Protein AF-A0A1J1LNG2-F1 (afdb_monomer_lite)

Radius of gyration: 42.11 Å; chains: 1; bounding box: 85×48×110 Å

Foldseek 3Di:
DACFAKAWPDQEWEAELVGHTPDDATKIWGDDDQAAKKKKKKAWDQDPDPQADHDPPWWPDDDGIDMDIAHRRGGTIDGGDTHTHDDADADDKHKIKMAIDDIDSHHHDDHGIHIYIYDYPHDDDFDWDDDPQWIWTQDPVRHIDDTDRPDDDDDDDDPEQAEPEADDQDWDDANYWHWYDPVPFTFIKGFHDTDPDDDPPDDPDDDDDDPQCRGQVRHPRIDTPDTDPPPPPPPDQDQAEPEAQDQADWDAARDWYDYQQWIKGQHHGRGGSDDQPVCVVGIDTPGDGHRD

pLDDT: mean 82.31, std 15.12, range [40.91, 98.5]

Structure (mmCIF, N/CA/C/O backbone):
data_AF-A0A1J1LNG2-F1
#
_entry.id   AF-A0A1J1LNG2-F1
#
loop_
_atom_site.group_PDB
_atom_site.id
_atom_site.type_symbol
_atom_site.label_atom_id
_atom_site.label_alt_id
_atom_site.label_comp_id
_atom_site.label_asym_id
_atom_site.label_entity_id
_atom_site.label_seq_id
_atom_site.pdbx_PDB_ins_code
_atom_site.Cartn_x
_atom_site.Cartn_y
_atom_site.Cartn_z
_atom_site.occupancy
_atom_site.B_iso_or_equiv
_atom_site.auth_seq_id
_atom_site.auth_comp_id
_atom_site.auth_asym_id
_atom_site.auth_atom_id
_atom_site.pdbx_PDB_model_num
ATOM 1 N N . MET A 1 1 ? -42.278 -0.276 34.189 1.00 68.25 1 MET A N 1
ATOM 2 C CA . MET A 1 1 ? -41.312 0.127 33.148 1.00 68.25 1 MET A CA 1
ATOM 3 C C . MET A 1 1 ? -39.920 0.047 33.755 1.00 68.25 1 MET A C 1
ATOM 5 O O . MET A 1 1 ? -39.782 0.382 34.924 1.00 68.25 1 MET A O 1
ATOM 9 N N . THR A 1 2 ? -38.946 -0.476 33.021 1.00 90.69 2 THR A N 1
ATOM 10 C CA . THR A 1 2 ? -37.575 -0.752 33.484 1.00 90.69 2 THR A CA 1
ATOM 11 C C . THR A 1 2 ? -36.621 0.342 33.014 1.00 90.69 2 THR A C 1
ATOM 13 O O . THR A 1 2 ? -36.863 0.989 31.991 1.00 90.69 2 THR A O 1
ATOM 16 N N . ALA A 1 3 ? -35.524 0.538 33.745 1.00 91.06 3 ALA A N 1
ATOM 17 C CA . ALA A 1 3 ? -34.525 1.532 33.368 1.00 91.06 3 ALA A CA 1
ATOM 18 C C . ALA A 1 3 ? -33.617 1.096 32.203 1.00 91.06 3 ALA A C 1
ATOM 20 O O . ALA A 1 3 ? -33.002 1.928 31.535 1.00 91.06 3 ALA A O 1
ATOM 21 N N . GLY A 1 4 ? -33.618 -0.202 31.897 1.00 95.88 4 GLY A N 1
ATOM 22 C CA . GLY A 1 4 ? -32.901 -0.803 30.781 1.00 95.88 4 GLY A CA 1
ATOM 23 C C . GLY A 1 4 ? -31.542 -1.374 31.172 1.00 95.88 4 GLY A C 1
ATOM 24 O O . GLY A 1 4 ? -31.094 -1.275 32.318 1.00 95.88 4 GLY A O 1
ATOM 25 N N . LYS A 1 5 ? -30.901 -1.998 30.187 1.00 97.31 5 LYS A N 1
ATOM 26 C CA . LYS A 1 5 ? -29.568 -2.586 30.276 1.00 97.31 5 LYS A CA 1
ATOM 27 C C . LYS A 1 5 ? -28.625 -1.907 29.299 1.00 97.31 5 LYS A C 1
ATOM 29 O O . LYS A 1 5 ? -29.033 -1.576 28.188 1.00 97.31 5 LYS A O 1
ATOM 34 N N . LEU A 1 6 ? -27.368 -1.741 29.702 1.00 98.50 6 LEU A N 1
ATOM 35 C CA . LEU A 1 6 ? -26.305 -1.195 28.855 1.00 98.50 6 LEU A CA 1
ATOM 36 C C . LEU A 1 6 ? -25.303 -2.295 28.490 1.00 98.50 6 LEU A C 1
ATOM 38 O O . LEU A 1 6 ? -24.735 -2.940 29.374 1.00 98.50 6 LEU A O 1
ATOM 42 N N . SER A 1 7 ? -25.096 -2.518 27.191 1.00 98.06 7 SER A N 1
ATOM 43 C CA . SER A 1 7 ? -24.223 -3.570 26.645 1.00 98.06 7 SER A CA 1
ATOM 44 C C . SER A 1 7 ? -23.387 -3.030 25.494 1.00 98.06 7 SER A C 1
ATOM 46 O O . SER A 1 7 ? -23.875 -2.202 24.729 1.00 98.06 7 SER A O 1
ATOM 48 N N . PHE A 1 8 ? -22.169 -3.539 25.300 1.00 98.50 8 PHE A N 1
ATOM 49 C CA . PHE A 1 8 ? -21.526 -3.407 23.991 1.00 98.50 8 PHE A CA 1
ATOM 50 C C . PHE A 1 8 ? -22.373 -4.104 22.917 1.00 98.50 8 PHE A C 1
ATOM 52 O O . PHE A 1 8 ? -23.029 -5.110 23.209 1.00 98.50 8 PHE A O 1
ATOM 59 N N . THR A 1 9 ? -22.330 -3.592 21.686 1.00 98.31 9 THR A N 1
ATOM 60 C CA . THR A 1 9 ? -23.039 -4.183 20.537 1.00 98.31 9 THR A CA 1
ATOM 61 C C . THR A 1 9 ? -22.350 -5.443 20.000 1.00 98.31 9 THR A C 1
ATOM 63 O O . THR A 1 9 ? -23.011 -6.306 19.429 1.00 98.31 9 THR A O 1
ATOM 66 N N . ALA A 1 10 ? -21.040 -5.594 20.229 1.00 98.31 10 ALA A N 1
ATOM 67 C CA . ALA A 1 10 ? -20.273 -6.806 19.942 1.00 98.31 10 ALA A CA 1
ATOM 68 C C . ALA A 1 10 ? -19.123 -7.026 20.942 1.00 98.31 10 ALA A C 1
ATOM 70 O O . ALA A 1 10 ? -18.661 -6.101 21.617 1.00 98.31 10 ALA A O 1
ATOM 71 N N . SER A 1 11 ? -18.626 -8.264 21.016 1.00 97.50 11 SER A N 1
ATOM 72 C CA . SER A 1 11 ? -17.457 -8.639 21.828 1.00 97.50 11 SER A CA 1
ATOM 73 C C . SER A 1 11 ? -16.109 -8.340 21.155 1.00 97.50 11 SER A C 1
ATOM 75 O O . SER A 1 11 ? -15.074 -8.400 21.816 1.00 97.50 11 SER A O 1
ATOM 77 N N . GLU A 1 12 ? -16.107 -8.059 19.851 1.00 98.06 12 GLU A N 1
ATOM 78 C CA . GLU A 1 12 ? -14.919 -7.726 19.060 1.00 98.06 12 GLU A CA 1
ATOM 79 C C . GLU A 1 12 ? -15.307 -6.793 17.905 1.00 98.06 12 GLU A C 1
ATOM 81 O O . GLU A 1 12 ? -16.324 -7.010 17.244 1.00 98.06 12 GLU A O 1
ATOM 86 N N . TYR A 1 13 ? -14.470 -5.789 17.654 1.00 98.31 13 TYR A N 1
ATOM 87 C CA . TYR A 1 13 ? -14.517 -4.910 16.486 1.00 98.31 13 TYR A CA 1
ATOM 88 C C . TYR A 1 13 ? -13.155 -4.929 15.787 1.00 98.31 13 TYR A C 1
ATOM 90 O O . TYR A 1 13 ? -12.145 -5.231 16.425 1.00 98.31 13 TYR A O 1
ATOM 98 N N . LYS A 1 14 ? -13.114 -4.610 14.491 1.00 98.25 14 LYS A N 1
ATOM 99 C CA . LYS A 1 14 ? -11.892 -4.646 13.675 1.00 98.25 14 LYS A CA 1
ATOM 100 C C . LYS A 1 14 ? -11.757 -3.383 12.846 1.00 98.25 14 LYS A C 1
ATOM 102 O O . LYS A 1 14 ? -12.732 -2.961 12.225 1.00 98.25 14 LYS A O 1
ATOM 107 N N . VAL A 1 15 ? -10.556 -2.832 12.811 1.00 98.12 15 VAL A N 1
ATOM 108 C CA . VAL A 1 15 ? -10.210 -1.632 12.049 1.00 98.12 15 VAL A CA 1
ATOM 109 C C . VAL A 1 15 ? -8.800 -1.809 11.485 1.00 98.12 15 VAL A C 1
ATOM 111 O O . VAL A 1 15 ? -7.980 -2.438 12.152 1.00 98.12 15 VAL A O 1
ATOM 114 N N . ASN A 1 16 ? -8.537 -1.344 10.264 1.00 96.31 16 ASN A N 1
ATOM 115 C CA . ASN A 1 16 ? -7.158 -1.234 9.763 1.00 96.31 16 ASN A CA 1
ATOM 116 C C . ASN A 1 16 ? -6.507 0.083 10.215 1.00 96.31 16 ASN A C 1
ATOM 118 O O . ASN A 1 16 ? -7.196 0.935 10.780 1.00 96.31 16 ASN A O 1
ATOM 122 N N . GLU A 1 17 ? -5.213 0.266 9.984 1.00 94.94 17 GLU A N 1
ATOM 123 C CA . GLU A 1 17 ? -4.466 1.456 10.423 1.00 94.94 17 GLU A CA 1
ATOM 124 C C . GLU A 1 17 ? -4.813 2.713 9.617 1.00 94.94 17 GLU A C 1
ATOM 126 O O . GLU A 1 17 ? -4.781 3.823 10.149 1.00 94.94 17 GLU A O 1
ATOM 131 N N . LYS A 1 18 ? -5.398 2.538 8.428 1.00 94.62 18 LYS A N 1
ATOM 132 C CA . LYS A 1 18 ? -6.129 3.596 7.699 1.00 94.62 18 LYS A CA 1
ATOM 133 C C . LYS A 1 18 ? -7.445 4.057 8.344 1.00 94.62 18 LYS A C 1
ATOM 135 O O . LYS A 1 18 ? -8.061 5.022 7.881 1.00 94.62 18 LYS A O 1
ATOM 140 N N . GLY A 1 19 ? -7.922 3.395 9.400 1.00 95.12 19 GLY A N 1
ATOM 141 C CA . GLY A 1 19 ? -9.154 3.752 10.117 1.00 95.12 19 GLY A CA 1
ATOM 142 C C . GLY A 1 19 ? -10.447 3.216 9.492 1.00 95.12 19 GLY A C 1
ATOM 143 O O . GLY A 1 19 ? -11.553 3.640 9.854 1.00 95.12 19 GLY A O 1
ATOM 144 N N . GLU A 1 20 ? -10.340 2.267 8.568 1.00 96.94 20 GLU A N 1
ATOM 145 C CA . GLU A 1 20 ? -11.456 1.611 7.899 1.00 96.94 20 GLU A CA 1
ATOM 146 C C . GLU A 1 20 ? -11.947 0.407 8.715 1.00 96.94 20 GLU A C 1
ATOM 148 O O . GLU A 1 20 ? -11.213 -0.534 9.027 1.00 96.94 20 GLU A O 1
ATOM 153 N N . 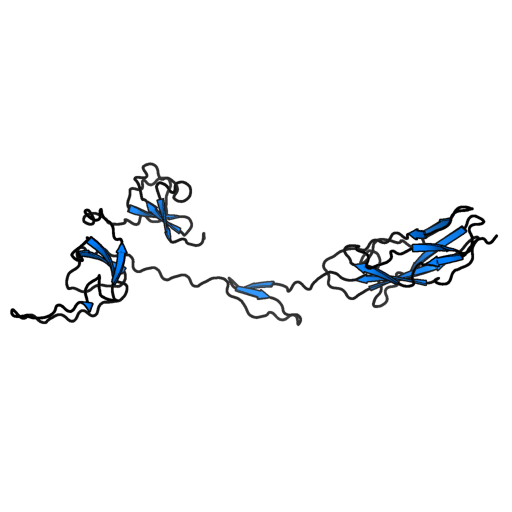TRP A 1 21 ? -13.233 0.420 9.070 1.00 97.69 21 TRP A N 1
ATOM 154 C CA . TRP A 1 21 ? -13.837 -0.618 9.905 1.00 97.69 21 TRP A CA 1
ATOM 155 C C . TRP A 1 21 ? -14.220 -1.854 9.096 1.00 97.69 21 TRP A C 1
ATOM 157 O O . TRP A 1 21 ? -14.978 -1.774 8.128 1.00 97.69 21 TRP A O 1
ATOM 167 N N . GLN A 1 22 ? -13.803 -3.025 9.572 1.00 97.19 22 GLN A N 1
ATOM 168 C CA . GLN A 1 22 ? -14.256 -4.317 9.066 1.00 97.19 22 GLN A CA 1
ATOM 169 C C . GLN A 1 22 ? -15.473 -4.788 9.876 1.00 97.19 22 GLN A C 1
ATOM 171 O O . GLN A 1 22 ? -15.366 -5.609 10.790 1.00 97.19 22 GLN A O 1
ATOM 176 N N . GLY A 1 23 ? -16.648 -4.248 9.545 1.00 96.62 23 GLY A N 1
ATOM 177 C CA . GLY A 1 23 ? -17.922 -4.594 10.181 1.00 96.62 23 GLY A CA 1
ATOM 178 C C . GLY A 1 23 ? -18.457 -3.496 11.101 1.00 96.62 23 GLY A C 1
ATOM 179 O O . GLY A 1 23 ? -18.611 -2.349 10.683 1.00 96.62 23 GLY A O 1
ATOM 180 N N . LEU A 1 24 ? -18.821 -3.860 12.334 1.00 97.44 24 LEU A N 1
ATOM 181 C CA . LEU A 1 24 ? -19.406 -2.924 13.298 1.00 97.44 24 LEU A CA 1
ATOM 182 C C . LEU A 1 24 ? -18.353 -1.971 13.873 1.00 97.44 24 LEU A C 1
ATOM 184 O O . LEU A 1 24 ? -17.196 -2.345 14.065 1.00 97.44 24 LEU A O 1
ATOM 188 N N . LYS A 1 25 ? -18.796 -0.759 14.219 1.00 97.75 25 LYS A N 1
ATOM 189 C CA . LYS A 1 25 ? -18.009 0.203 14.999 1.00 97.75 25 LYS A CA 1
ATOM 190 C C . LYS A 1 25 ? -18.241 0.006 16.502 1.00 97.75 25 LYS A C 1
ATOM 192 O O . LYS A 1 25 ? -19.340 -0.418 16.877 1.00 97.75 25 LYS A O 1
ATOM 197 N N . PRO A 1 26 ? -17.273 0.360 17.365 1.00 97.50 26 PRO A N 1
ATOM 198 C CA . PRO A 1 26 ? -17.394 0.194 18.802 1.00 97.50 26 PRO A CA 1
ATOM 199 C C . PRO A 1 26 ? -18.525 1.060 19.334 1.00 97.50 26 PRO A C 1
ATOM 201 O O . PRO A 1 26 ? -18.548 2.274 19.125 1.00 97.50 26 PRO A O 1
ATOM 204 N N . ALA A 1 27 ? -19.488 0.434 20.001 1.00 97.88 27 ALA A N 1
ATOM 205 C CA . ALA A 1 27 ? -20.640 1.147 20.517 1.00 97.88 27 ALA A CA 1
ATOM 206 C C . ALA A 1 27 ? -21.261 0.447 21.725 1.00 97.88 27 ALA A C 1
ATOM 208 O O . ALA A 1 27 ? -21.105 -0.763 21.919 1.00 97.88 27 ALA A O 1
ATOM 209 N N . VAL A 1 28 ? -21.989 1.227 22.520 1.00 98.44 28 VAL A N 1
ATOM 210 C CA . VAL A 1 28 ? -22.819 0.747 23.627 1.00 98.44 28 VAL A CA 1
ATOM 211 C C . VAL A 1 28 ? -24.275 1.021 23.287 1.00 98.44 28 VAL A C 1
ATOM 213 O O . VAL A 1 28 ? -24.614 2.087 22.777 1.00 98.44 28 VAL A O 1
ATOM 216 N N . GLU A 1 29 ? -25.142 0.061 23.571 1.00 98.19 29 GLU A N 1
ATOM 217 C CA . GLU A 1 29 ? -26.575 0.157 23.335 1.00 98.19 29 GLU A CA 1
ATOM 218 C C . GLU A 1 29 ? -27.346 0.104 24.651 1.00 98.19 29 GLU A C 1
ATOM 220 O O . GLU A 1 29 ? -27.018 -0.683 25.547 1.00 98.19 29 GLU A O 1
ATOM 225 N N . ARG A 1 30 ? -28.397 0.927 24.740 1.00 97.88 30 ARG A N 1
ATOM 226 C CA . ARG A 1 30 ? -29.429 0.808 25.769 1.00 97.88 30 ARG A CA 1
ATOM 227 C C . ARG A 1 30 ? -30.596 -0.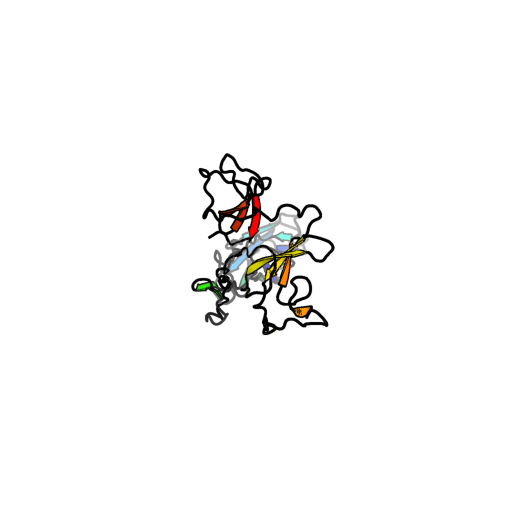026 25.259 1.00 97.88 30 ARG A C 1
ATOM 229 O O . ARG A 1 30 ? -31.297 0.390 24.336 1.00 97.88 30 ARG A O 1
ATOM 236 N N . VAL A 1 31 ? -30.825 -1.163 25.911 1.00 93.56 31 VAL A N 1
ATOM 237 C CA . VAL A 1 31 ? -31.874 -2.139 25.579 1.00 93.56 31 VAL A CA 1
ATOM 238 C C . VAL A 1 31 ? -32.799 -2.394 26.768 1.00 93.56 31 VAL A C 1
ATOM 240 O O . VAL A 1 31 ? -32.498 -2.017 27.896 1.00 93.56 31 VAL A O 1
ATOM 243 N N . GLU A 1 32 ? -33.931 -3.058 26.529 1.00 93.62 32 GLU A N 1
ATOM 244 C CA . GLU A 1 32 ? -34.840 -3.562 27.577 1.00 93.62 32 GLU A CA 1
ATOM 245 C C . GLU A 1 32 ? -35.386 -2.502 28.557 1.00 93.62 32 GLU A C 1
ATOM 247 O O . GLU A 1 32 ? -35.802 -2.832 29.667 1.00 93.62 32 GLU A O 1
ATOM 252 N N . GLY A 1 33 ? -35.400 -1.223 28.177 1.00 94.81 33 GLY A N 1
ATOM 253 C CA . GLY A 1 33 ? -35.992 -0.152 28.976 1.00 94.81 33 GLY A CA 1
ATOM 254 C C . GLY A 1 33 ? -35.426 1.226 28.657 1.00 94.81 33 GLY A C 1
ATOM 255 O O . GLY A 1 33 ? -34.282 1.360 28.229 1.00 94.81 33 GLY A O 1
ATOM 256 N N . THR A 1 34 ? -36.244 2.252 28.876 1.00 96.81 34 THR A N 1
ATOM 257 C CA . THR A 1 34 ? -35.906 3.656 28.596 1.00 96.81 34 THR A CA 1
ATOM 258 C C . THR A 1 34 ? -36.220 4.592 29.760 1.00 96.81 34 THR A C 1
ATOM 260 O O . THR A 1 34 ? -36.078 5.800 29.618 1.00 96.81 34 THR A O 1
ATOM 263 N N . VAL A 1 35 ? -36.633 4.068 30.919 1.00 97.44 35 VAL A N 1
ATOM 264 C CA . VAL A 1 35 ? -37.034 4.909 32.056 1.00 97.44 35 VAL A CA 1
ATOM 265 C C . VAL A 1 35 ? -35.837 5.402 32.855 1.00 97.44 35 VAL A C 1
ATOM 267 O O . VAL A 1 35 ? -34.946 4.637 33.206 1.00 97.44 35 VAL A O 1
ATOM 270 N N . GLY A 1 36 ? -35.852 6.680 33.202 1.00 97.44 36 GLY A N 1
ATOM 271 C CA . GLY A 1 36 ? -34.787 7.349 33.927 1.00 97.44 36 GLY A CA 1
ATOM 272 C C . GLY A 1 36 ? -33.577 7.648 33.046 1.00 97.44 36 GLY A C 1
ATOM 273 O O . GLY A 1 36 ? -33.326 7.001 32.026 1.00 97.44 36 GLY A O 1
ATOM 274 N N . GLN A 1 37 ? -32.807 8.648 33.461 1.00 98.00 37 GLN A N 1
ATOM 275 C CA . GLN A 1 37 ? -31.482 8.885 32.907 1.00 98.00 37 GLN A CA 1
ATOM 276 C C . GLN A 1 37 ? -30.533 7.767 33.355 1.00 98.00 37 GLN A C 1
ATOM 278 O O . GLN A 1 37 ? -30.552 7.369 34.522 1.00 98.00 37 GLN A O 1
ATOM 283 N N . VAL A 1 38 ? -29.688 7.287 32.443 1.00 98.38 38 VAL A N 1
ATOM 284 C CA . VAL A 1 38 ? -28.699 6.238 32.727 1.00 98.38 38 VAL A CA 1
ATOM 285 C C . VAL A 1 38 ? -27.339 6.622 32.174 1.00 98.38 38 VAL A C 1
ATOM 287 O O . VAL A 1 38 ? -27.248 7.315 31.160 1.00 98.38 38 VAL A O 1
ATOM 290 N N . SER A 1 39 ? -26.271 6.170 32.822 1.00 98.06 39 SER A N 1
ATOM 291 C CA . SER A 1 39 ? -24.911 6.418 32.352 1.00 98.06 39 SER A CA 1
ATOM 292 C C . SER A 1 39 ? -23.984 5.243 32.624 1.00 98.06 39 SER A C 1
ATOM 294 O O . SER A 1 39 ? -24.237 4.410 33.499 1.00 98.06 39 SER A O 1
ATOM 296 N N . ILE A 1 40 ? -22.909 5.151 31.844 1.00 98.06 40 ILE A N 1
ATOM 297 C CA . ILE A 1 40 ? -21.882 4.130 32.023 1.00 98.06 40 ILE A CA 1
ATOM 298 C C . ILE A 1 40 ? -20.515 4.643 31.612 1.00 98.06 40 ILE A C 1
ATOM 300 O O . ILE A 1 40 ? -20.388 5.410 30.658 1.00 98.06 40 ILE A O 1
ATOM 304 N N . ARG A 1 41 ? -19.484 4.195 32.329 1.00 97.31 41 ARG A N 1
ATOM 305 C CA . ARG A 1 41 ? -18.095 4.493 32.000 1.00 97.31 41 ARG A CA 1
ATOM 306 C C . ARG A 1 41 ? -17.514 3.397 31.112 1.00 97.31 41 ARG A C 1
ATOM 308 O O . ARG A 1 41 ? -17.473 2.234 31.519 1.00 97.31 41 ARG A O 1
ATOM 315 N N . VAL A 1 42 ? -17.008 3.783 29.950 1.00 96.56 42 VAL A N 1
ATOM 316 C CA . VAL A 1 42 ? -16.237 2.947 29.030 1.00 96.56 42 VAL A CA 1
ATOM 317 C C . VAL A 1 42 ? -14.755 3.205 29.271 1.00 96.56 42 VAL A C 1
ATOM 319 O O . VAL A 1 42 ? -14.281 4.324 29.098 1.00 96.56 42 VAL A O 1
ATOM 322 N N . SER A 1 43 ? -14.014 2.177 29.671 1.00 93.31 43 SER A N 1
ATOM 323 C CA . SER A 1 43 ? -12.574 2.279 29.927 1.00 93.31 43 SER A CA 1
ATOM 324 C C . SER A 1 43 ? -11.800 1.291 29.064 1.00 93.31 43 SER A C 1
ATOM 326 O O . SER A 1 43 ? -12.243 0.155 28.877 1.00 93.31 43 SER A O 1
ATOM 328 N N . ASN A 1 44 ? -10.615 1.694 28.616 1.00 90.25 44 ASN A N 1
ATOM 329 C CA . ASN A 1 44 ? -9.601 0.817 28.050 1.00 90.25 44 ASN A CA 1
ATOM 330 C C . ASN A 1 44 ? -8.444 0.627 29.040 1.00 90.25 44 ASN A C 1
ATOM 332 O O . ASN A 1 44 ? -8.100 1.526 29.807 1.00 90.25 44 ASN A O 1
ATOM 336 N N . THR A 1 45 ? -7.836 -0.556 29.030 1.00 73.12 45 THR A N 1
ATOM 337 C CA . THR A 1 45 ? -6.597 -0.826 29.770 1.00 73.12 45 THR A CA 1
ATOM 338 C C . THR A 1 45 ? -5.460 -0.977 28.769 1.00 73.12 45 THR A C 1
ATOM 340 O O . THR A 1 45 ? -5.312 -2.033 28.157 1.00 73.12 45 THR A O 1
ATOM 343 N N . SER A 1 46 ? -4.667 0.077 28.598 1.00 61.28 46 SER A N 1
ATOM 344 C CA . SER A 1 46 ? -3.470 0.104 27.751 1.00 61.28 46 SER A CA 1
ATOM 345 C C . SER A 1 46 ? -2.243 -0.419 28.511 1.00 61.28 46 SER A C 1
ATOM 347 O O . SER A 1 46 ? -1.253 0.292 28.668 1.00 61.28 46 SER A O 1
ATOM 349 N N . SER A 1 47 ? -2.323 -1.614 29.102 1.00 58.44 47 SER A N 1
ATOM 350 C CA . SER A 1 47 ? -1.131 -2.235 29.690 1.00 58.44 47 SER A CA 1
ATOM 351 C C . SER A 1 47 ? -0.320 -2.901 28.581 1.00 58.44 47 SER A C 1
ATOM 353 O O . SER A 1 47 ? -0.887 -3.734 27.872 1.00 58.44 47 SER A O 1
ATOM 355 N N . SER A 1 48 ? 0.971 -2.583 28.484 1.00 61.06 48 SER A N 1
ATOM 356 C CA . SER A 1 48 ? 1.947 -3.149 27.541 1.00 61.06 48 SER A CA 1
ATOM 357 C C . SER A 1 48 ? 2.134 -4.657 27.759 1.00 61.06 48 SER A C 1
ATOM 359 O O . SER A 1 48 ? 3.039 -5.104 28.460 1.00 61.06 48 SER A O 1
ATOM 361 N N . ALA A 1 49 ? 1.224 -5.453 27.210 1.00 71.19 49 ALA A N 1
ATOM 362 C CA . ALA A 1 49 ? 1.331 -6.903 27.121 1.00 71.19 49 ALA A CA 1
ATOM 363 C C . ALA A 1 49 ? 1.436 -7.289 25.642 1.00 71.19 49 ALA A C 1
ATOM 365 O O . ALA A 1 49 ? 0.946 -6.560 24.789 1.00 71.19 49 ALA A O 1
ATOM 366 N N . LEU A 1 50 ? 2.052 -8.432 25.336 1.00 76.81 50 LEU A N 1
ATOM 367 C CA . LEU A 1 50 ? 2.189 -8.909 23.955 1.00 76.81 50 LEU A CA 1
ATOM 368 C C . LEU A 1 50 ? 0.822 -8.938 23.240 1.00 76.81 50 LEU A C 1
ATOM 370 O O . LEU A 1 50 ? -0.151 -9.464 23.791 1.00 76.81 50 LEU A O 1
ATOM 374 N N . GLY A 1 51 ? 0.755 -8.365 22.033 1.00 85.75 51 GLY A N 1
ATOM 375 C CA . GLY A 1 51 ? -0.473 -8.253 21.233 1.00 85.75 51 GLY A CA 1
ATOM 376 C C . GLY A 1 51 ? -1.471 -7.195 21.728 1.00 85.75 51 GLY A C 1
ATOM 377 O O . GLY A 1 51 ? -2.682 -7.321 21.489 1.00 85.75 51 GLY A O 1
ATOM 378 N N . ARG A 1 52 ? -1.012 -6.185 22.479 1.00 91.12 52 ARG A N 1
ATOM 379 C CA . ARG A 1 52 ? -1.818 -5.033 22.907 1.00 91.12 52 ARG A CA 1
ATOM 380 C C . ARG A 1 52 ? -1.416 -3.787 22.144 1.00 91.12 52 ARG A C 1
ATOM 382 O O . ARG A 1 52 ? -0.263 -3.400 22.240 1.00 91.12 52 ARG A O 1
ATOM 389 N N . GLY A 1 53 ? -2.424 -3.108 21.600 1.00 91.38 53 GLY A N 1
ATOM 390 C CA . GLY A 1 53 ? -2.240 -1.756 21.102 1.00 91.38 53 GLY A CA 1
ATOM 391 C C . GLY A 1 53 ? -1.907 -0.811 22.254 1.00 91.38 53 GLY A C 1
ATOM 392 O O . GLY A 1 53 ? -2.602 -0.756 23.283 1.00 91.38 53 GLY A O 1
ATOM 393 N N . THR A 1 54 ? -0.838 -0.067 22.063 1.00 90.19 54 THR A N 1
ATOM 394 C CA . THR A 1 54 ? -0.273 0.999 22.868 1.00 90.19 54 THR A CA 1
ATOM 395 C C . THR A 1 54 ? -0.777 2.364 22.390 1.00 90.19 54 THR A C 1
ATOM 397 O O . THR A 1 54 ? -0.840 2.726 21.219 1.00 90.19 54 THR A O 1
ATOM 400 N N . ARG A 1 55 ? -1.205 3.182 23.352 1.00 90.19 55 ARG A N 1
ATOM 401 C CA . ARG A 1 55 ? -1.720 4.525 23.072 1.00 90.19 55 ARG A CA 1
ATOM 402 C C . ARG A 1 55 ? -0.584 5.432 22.590 1.00 90.19 55 ARG A C 1
ATOM 404 O O . ARG A 1 55 ? 0.448 5.506 23.247 1.00 90.19 55 ARG A O 1
ATOM 411 N N . ASN A 1 56 ? -0.854 6.216 21.548 1.00 89.44 56 ASN A N 1
ATOM 412 C CA . ASN A 1 56 ? 0.079 7.083 20.813 1.00 89.44 56 ASN A CA 1
ATOM 413 C C . ASN A 1 56 ? 1.121 6.344 19.955 1.00 89.44 56 ASN A C 1
ATOM 415 O O . ASN A 1 56 ? 1.830 7.002 19.190 1.00 89.44 56 ASN A O 1
ATOM 419 N N . GLU A 1 57 ? 1.191 5.019 20.047 1.00 91.25 57 GLU A N 1
ATOM 420 C CA . GLU A 1 57 ? 1.925 4.182 19.099 1.00 91.25 57 GLU A CA 1
ATOM 421 C C . GLU A 1 57 ? 0.926 3.740 18.023 1.00 91.25 57 GLU A C 1
ATOM 423 O O . GLU A 1 57 ? 1.012 4.280 16.924 1.00 91.25 57 GLU A O 1
ATOM 428 N N . ASP A 1 58 ? -0.157 3.057 18.412 1.00 93.00 58 ASP A N 1
ATOM 429 C CA . ASP A 1 58 ? -1.050 2.366 17.456 1.00 93.00 58 ASP A CA 1
ATOM 430 C C . ASP A 1 58 ? -2.455 3.001 17.393 1.00 93.00 58 ASP A C 1
ATOM 432 O O . ASP A 1 58 ? -3.216 2.865 16.434 1.00 93.00 58 ASP A O 1
ATOM 436 N N . TYR A 1 59 ? -2.848 3.752 18.432 1.00 93.69 59 TYR A N 1
ATOM 437 C CA . TYR A 1 59 ? -4.129 4.474 18.460 1.00 93.69 59 TYR A CA 1
ATOM 438 C C . TYR A 1 59 ? -4.103 5.756 19.302 1.00 93.69 59 TYR A C 1
ATOM 440 O O . TYR A 1 59 ? -3.345 5.903 20.264 1.00 93.69 59 TYR A O 1
ATOM 448 N N . LEU A 1 60 ? -4.992 6.696 18.969 1.00 92.12 60 LEU A N 1
ATOM 449 C CA . LEU A 1 60 ? -5.091 8.032 19.569 1.00 92.12 60 LEU A CA 1
ATOM 450 C C . LEU A 1 60 ? -6.274 8.173 20.546 1.00 92.12 60 LEU A C 1
ATOM 452 O O . LEU A 1 60 ? -6.149 8.818 21.590 1.00 92.12 60 LEU A O 1
ATOM 456 N N . VAL A 1 61 ? -7.425 7.555 20.267 1.00 92.12 61 VAL A N 1
ATOM 457 C CA . VAL A 1 61 ? -8.652 7.553 21.105 1.00 92.12 61 VAL A CA 1
ATOM 458 C C . VAL A 1 61 ? -9.307 6.162 21.052 1.00 92.12 61 VAL A C 1
ATOM 460 O O . VAL A 1 61 ? -9.072 5.459 20.072 1.00 92.12 61 VAL A O 1
ATOM 463 N N . PRO A 1 62 ? -10.066 5.709 22.073 1.00 87.75 62 PRO A N 1
ATOM 464 C CA . PRO A 1 62 ? -10.597 6.437 23.228 1.00 87.75 62 PRO A CA 1
ATOM 465 C C . PRO A 1 62 ? -9.567 6.646 24.335 1.00 87.75 62 PRO A C 1
ATOM 467 O O . PRO A 1 62 ? -8.713 5.788 24.587 1.00 87.75 62 PRO A O 1
ATOM 470 N N . GLY A 1 63 ? -9.648 7.811 24.988 1.00 78.56 63 GLY A N 1
ATOM 471 C CA . GLY A 1 63 ? -8.896 8.143 26.203 1.00 78.56 63 GLY A CA 1
ATOM 472 C C . GLY A 1 63 ? -9.242 7.238 27.387 1.00 78.56 63 GLY A C 1
ATOM 473 O O . GLY A 1 63 ? -9.994 6.274 27.270 1.00 78.56 63 GLY A O 1
ATOM 474 N N . THR A 1 64 ? -8.731 7.565 28.572 1.00 78.00 64 THR A N 1
ATOM 475 C CA . THR A 1 64 ? -9.027 6.778 29.773 1.00 78.00 64 THR A CA 1
ATOM 476 C C . THR A 1 64 ? -10.392 7.141 30.362 1.00 78.00 64 THR A C 1
ATOM 478 O O . THR A 1 64 ? -10.507 8.078 31.155 1.00 78.00 64 THR A O 1
ATOM 481 N N . GLY A 1 65 ? -11.420 6.346 30.066 1.00 82.31 65 GLY A N 1
ATOM 482 C CA . GLY A 1 65 ? -12.675 6.375 30.821 1.00 82.31 65 GLY A CA 1
ATOM 483 C C . GLY A 1 65 ? -13.698 7.413 30.359 1.00 82.31 65 GLY A C 1
ATOM 484 O O . GLY A 1 65 ? -13.989 8.345 31.106 1.00 82.31 65 GLY A O 1
ATOM 485 N N . GLU A 1 66 ? -14.272 7.211 29.179 1.00 93.38 66 GLU A N 1
ATOM 486 C CA . GLU A 1 66 ? -15.383 7.990 28.619 1.00 93.38 66 GLU A CA 1
ATOM 487 C C . GLU A 1 66 ? -16.703 7.676 29.343 1.00 93.38 66 GLU A C 1
ATOM 489 O O . GLU A 1 66 ? -16.932 6.532 29.734 1.00 93.38 66 GLU A O 1
ATOM 494 N N . ILE A 1 67 ? -17.587 8.662 29.534 1.00 95.69 67 ILE A N 1
ATOM 495 C CA . ILE A 1 67 ? -18.924 8.443 30.112 1.00 95.69 67 ILE A CA 1
ATOM 496 C C . ILE A 1 67 ? -19.980 8.632 29.026 1.00 95.69 67 ILE A C 1
ATOM 498 O O . ILE A 1 67 ? -20.171 9.737 28.524 1.00 95.69 67 ILE A O 1
ATOM 502 N N . LEU A 1 68 ? -20.723 7.568 28.732 1.00 97.56 68 LEU A N 1
ATOM 503 C CA . LEU A 1 68 ? -21.891 7.614 27.858 1.00 97.56 68 LEU A CA 1
ATOM 504 C C . LEU A 1 68 ? -23.150 7.784 28.709 1.00 97.56 68 LEU A C 1
ATOM 506 O O . LEU A 1 68 ? -23.326 7.073 29.696 1.00 97.56 68 LEU A O 1
ATOM 510 N N . THR A 1 69 ? -24.021 8.722 28.331 1.00 98.00 69 THR A N 1
ATOM 511 C CA . THR A 1 69 ? -25.265 9.034 29.055 1.00 98.00 69 THR A CA 1
ATOM 512 C C . THR A 1 69 ? -26.454 8.981 28.112 1.00 98.00 69 THR A C 1
ATOM 514 O O . THR A 1 69 ? -26.391 9.580 27.042 1.00 98.00 69 THR A O 1
ATOM 517 N N . TRP A 1 70 ? -27.541 8.335 28.528 1.00 98.19 70 TRP A N 1
ATOM 518 C CA . TRP A 1 70 ? -28.849 8.388 27.876 1.00 98.19 70 TRP A CA 1
ATOM 519 C C . TRP A 1 70 ? -29.817 9.157 28.768 1.00 98.19 70 TRP A C 1
ATOM 521 O O . TRP A 1 70 ? -29.916 8.869 29.963 1.00 98.19 70 TRP A O 1
ATOM 531 N N . ALA A 1 71 ? -30.527 10.131 28.204 1.00 98.00 71 ALA A N 1
ATOM 532 C CA . ALA A 1 71 ? -31.584 10.852 28.901 1.00 98.00 71 ALA A CA 1
ATOM 533 C C . ALA A 1 71 ? -32.776 9.933 29.240 1.00 98.00 71 ALA A C 1
ATOM 535 O O . ALA A 1 71 ? -32.900 8.814 28.731 1.00 98.00 71 ALA A O 1
ATOM 536 N N . ASP A 1 72 ? -33.670 10.410 30.108 1.00 97.75 72 ASP A N 1
ATOM 537 C CA . ASP A 1 72 ? -34.953 9.741 30.338 1.00 97.75 72 ASP A CA 1
ATOM 538 C C . ASP A 1 72 ? -35.740 9.642 29.021 1.00 97.75 72 ASP A C 1
ATOM 540 O O . ASP A 1 72 ? -35.850 10.613 28.273 1.00 97.75 72 ASP A O 1
ATOM 544 N N . GLY A 1 73 ? -36.224 8.444 28.706 1.00 96.69 73 GLY A N 1
ATOM 545 C CA . GLY A 1 73 ? -36.887 8.118 27.446 1.00 96.69 73 GLY A CA 1
ATOM 546 C C . GLY A 1 73 ? -35.957 7.825 26.260 1.00 96.69 73 GLY A C 1
ATOM 547 O O . GLY A 1 73 ? -36.435 7.301 25.256 1.00 96.69 73 GLY A O 1
ATOM 548 N N . GLU A 1 74 ? -34.650 8.101 26.344 1.00 97.38 74 GLU A N 1
ATOM 549 C CA . GLU A 1 74 ? -33.708 7.876 25.236 1.00 97.38 74 GLU A CA 1
ATOM 550 C C . GLU A 1 74 ? -33.311 6.392 25.121 1.00 97.38 74 GLU A C 1
ATOM 552 O O . GLU A 1 74 ? -32.901 5.777 26.108 1.00 97.38 74 GLU A O 1
ATOM 557 N N . SER A 1 75 ? -33.379 5.834 23.907 1.00 92.94 75 SER A N 1
ATOM 558 C CA . SER A 1 75 ? -32.953 4.470 23.547 1.00 92.94 75 SER A CA 1
ATOM 559 C C . SER A 1 75 ? -31.876 4.469 22.460 1.00 92.94 75 SER A C 1
ATOM 561 O O . SER A 1 75 ? -31.649 5.482 21.804 1.00 92.94 75 SER A O 1
ATOM 563 N N . GLY A 1 76 ? -31.290 3.301 22.191 1.00 94.12 76 GLY A N 1
ATOM 564 C CA . GLY A 1 76 ? -30.439 3.078 21.022 1.00 94.12 76 GLY A CA 1
ATOM 565 C C . GLY A 1 76 ? -28.944 3.157 21.317 1.00 94.12 76 GLY A C 1
ATOM 566 O O . GLY A 1 76 ? -28.504 3.060 22.467 1.00 94.12 76 GLY A O 1
ATOM 567 N N . ILE A 1 77 ? -28.170 3.284 20.241 1.00 97.94 77 ILE A N 1
ATOM 568 C CA . ILE A 1 77 ? -26.720 3.084 20.215 1.00 97.94 77 ILE A CA 1
ATOM 569 C C . ILE A 1 77 ? -25.984 4.420 20.364 1.00 97.94 77 ILE A C 1
ATOM 571 O O . ILE A 1 77 ? -26.303 5.388 19.676 1.00 97.94 77 ILE A O 1
ATOM 575 N N . LYS A 1 78 ? -24.949 4.449 21.210 1.00 98.12 78 LYS A N 1
ATOM 576 C CA . LYS A 1 78 ? -23.944 5.520 21.254 1.00 98.12 78 LYS A CA 1
ATOM 577 C C . LYS A 1 78 ? -22.579 4.947 20.896 1.00 98.12 78 LYS A C 1
ATOM 579 O O . LYS A 1 78 ? -22.135 3.967 21.497 1.00 98.12 78 LYS A O 1
ATOM 584 N N . TYR A 1 79 ? -21.950 5.541 19.887 1.00 97.31 79 TYR A N 1
ATOM 585 C CA . TYR A 1 79 ? -20.636 5.131 19.401 1.00 97.31 79 TYR A CA 1
ATOM 586 C C . TYR A 1 79 ? -19.532 5.643 20.317 1.00 97.31 79 TYR A C 1
ATOM 588 O O . TYR A 1 79 ? -19.635 6.740 20.858 1.00 97.31 79 TYR A O 1
ATOM 596 N N . ILE A 1 80 ? -18.486 4.837 20.450 1.00 95.81 80 ILE A N 1
ATOM 597 C CA . ILE A 1 80 ? -17.233 5.205 21.103 1.00 95.81 80 ILE A CA 1
ATOM 598 C C . ILE A 1 80 ? -16.300 5.697 20.006 1.00 95.81 80 ILE A C 1
ATOM 600 O O . ILE A 1 80 ? -16.108 5.009 18.998 1.00 95.81 80 ILE A O 1
ATOM 604 N N . GLU A 1 81 ? -15.731 6.883 20.187 1.00 94.25 81 GLU A N 1
ATOM 605 C CA . GLU A 1 81 ? -14.756 7.405 19.239 1.00 94.25 81 GLU A CA 1
ATOM 606 C C . GLU A 1 81 ? -13.458 6.597 19.334 1.00 94.25 81 GLU A C 1
ATOM 608 O O . GLU A 1 81 ? -12.877 6.430 20.410 1.00 94.25 81 GLU A O 1
ATOM 613 N N . PHE A 1 82 ? -13.010 6.076 18.195 1.00 94.88 82 PHE A N 1
ATOM 614 C CA . PHE A 1 82 ? -11.784 5.300 18.096 1.00 94.88 82 PHE A CA 1
ATOM 615 C C . PHE A 1 82 ? -11.030 5.733 16.842 1.00 94.88 82 PHE A C 1
ATOM 617 O O . PHE A 1 82 ? -11.584 5.688 15.743 1.00 94.88 82 PHE A O 1
ATOM 624 N N . ALA A 1 83 ? -9.781 6.154 17.021 1.00 94.94 83 ALA A N 1
ATOM 625 C CA . ALA A 1 83 ? -8.893 6.554 15.937 1.00 94.94 83 ALA A CA 1
ATOM 626 C C . ALA A 1 83 ? -7.566 5.826 16.107 1.00 94.94 83 ALA A C 1
ATOM 628 O O . ALA A 1 83 ? -6.957 5.900 17.175 1.00 94.94 83 ALA A O 1
ATOM 629 N N . VAL A 1 84 ? -7.164 5.128 15.056 1.00 95.88 84 VAL A N 1
ATOM 630 C CA . VAL A 1 84 ? -5.868 4.464 14.907 1.00 95.88 84 VAL A CA 1
ATOM 631 C C . VAL A 1 84 ? -4.797 5.477 14.507 1.00 95.88 84 VAL A C 1
ATOM 633 O O . VAL A 1 84 ? -5.119 6.596 14.094 1.00 95.88 84 VAL A O 1
ATOM 636 N N . LYS A 1 85 ? -3.533 5.103 14.667 1.00 94.69 85 LYS A N 1
ATOM 637 C CA . LYS A 1 85 ? -2.395 5.838 14.136 1.00 94.69 85 LYS A CA 1
ATOM 638 C C . LYS A 1 85 ? -1.816 5.021 12.983 1.00 94.69 85 LYS A C 1
ATOM 640 O O . LYS A 1 85 ? -1.314 3.939 13.213 1.00 94.69 85 LYS A O 1
ATOM 645 N N . ASP A 1 86 ? -1.943 5.569 11.781 1.00 94.88 86 ASP A N 1
ATOM 646 C CA . ASP A 1 86 ? -1.367 5.021 10.552 1.00 94.88 86 ASP A CA 1
ATOM 647 C C . ASP A 1 86 ? 0.139 5.295 10.534 1.00 94.88 86 ASP A C 1
ATOM 649 O O . ASP A 1 86 ? 0.550 6.446 10.772 1.00 94.88 86 ASP A O 1
ATOM 653 N N . ASP A 1 87 ? 0.954 4.279 10.271 1.00 91.12 87 ASP A N 1
ATOM 654 C CA . ASP A 1 87 ? 2.370 4.478 9.994 1.00 91.12 87 ASP A CA 1
ATOM 655 C C . ASP A 1 87 ? 2.886 3.666 8.793 1.00 91.12 87 ASP A C 1
ATOM 657 O O . ASP A 1 87 ? 2.277 3.739 7.734 1.00 91.12 87 ASP A O 1
ATOM 661 N N . PHE A 1 88 ? 4.103 3.129 8.861 1.00 90.56 88 PHE A N 1
ATOM 662 C CA . PHE A 1 88 ? 4.729 2.381 7.759 1.00 90.56 88 PHE A CA 1
ATOM 663 C C . PHE A 1 88 ? 5.443 1.120 8.268 1.00 90.56 88 PHE A C 1
ATOM 665 O O . PHE A 1 88 ? 6.254 0.519 7.544 1.00 90.56 88 PHE A O 1
ATOM 672 N N . LEU A 1 89 ? 5.291 0.804 9.554 1.00 88.88 89 LEU A N 1
ATOM 673 C CA . LEU A 1 89 ? 5.914 -0.338 10.187 1.00 88.88 89 LEU A CA 1
ATOM 674 C C . LEU A 1 89 ? 5.010 -1.547 9.978 1.00 88.88 89 LEU A C 1
ATOM 676 O O . LEU A 1 89 ? 3.826 -1.479 10.220 1.00 88.88 89 LEU A O 1
ATOM 680 N N . VAL A 1 90 ? 5.592 -2.670 9.557 1.00 89.56 90 VAL A N 1
ATOM 681 C CA . VAL A 1 90 ? 4.838 -3.926 9.487 1.00 89.56 90 VAL A CA 1
ATOM 682 C C . VAL A 1 90 ? 4.755 -4.526 10.883 1.00 89.56 90 VAL A C 1
ATOM 684 O O . VAL A 1 90 ? 5.783 -4.938 11.439 1.00 89.56 90 VAL A O 1
ATOM 687 N N . GLU A 1 91 ? 3.543 -4.624 11.406 1.00 89.56 91 GLU A N 1
ATOM 688 C CA . GLU A 1 91 ? 3.247 -5.086 12.756 1.00 89.56 91 GLU A CA 1
ATOM 689 C C . GLU A 1 91 ? 2.322 -6.317 12.770 1.00 89.56 91 GLU A C 1
ATOM 691 O O . GLU A 1 91 ? 1.644 -6.678 11.803 1.00 89.56 91 GLU A O 1
ATOM 696 N N . ASP A 1 92 ? 2.327 -7.043 13.892 1.00 91.00 92 ASP A N 1
ATOM 697 C CA . ASP A 1 92 ? 1.338 -8.096 14.131 1.00 91.00 92 ASP A CA 1
ATOM 698 C C . ASP A 1 92 ? -0.006 -7.470 14.533 1.00 91.00 92 ASP A C 1
ATOM 700 O O . ASP A 1 92 ? -0.073 -6.360 15.041 1.00 91.00 92 ASP A O 1
ATOM 704 N N . LYS A 1 93 ? -1.110 -8.218 14.408 1.00 93.50 93 LYS A N 1
ATOM 705 C CA . LYS A 1 93 ? -2.421 -7.736 14.880 1.00 93.50 93 LYS A CA 1
ATOM 706 C C . LYS A 1 93 ? -2.416 -7.444 16.374 1.00 93.50 93 LYS A C 1
ATOM 708 O O . LYS A 1 93 ? -2.143 -8.327 17.194 1.00 93.50 93 LYS A O 1
ATOM 713 N N . GLU A 1 94 ? -2.932 -6.278 16.722 1.00 94.62 94 GLU A N 1
ATOM 714 C CA . GLU A 1 94 ? -2.950 -5.805 18.096 1.00 94.62 94 GLU A CA 1
ATOM 715 C C . GLU A 1 94 ? -4.361 -5.632 18.645 1.00 94.62 94 GLU A C 1
ATOM 717 O O . GLU A 1 94 ? -5.335 -5.477 17.910 1.00 94.62 94 GLU A O 1
ATOM 722 N N . SER A 1 95 ? -4.509 -5.672 19.972 1.00 94.12 95 SER A N 1
ATOM 723 C CA . SER A 1 95 ? -5.817 -5.574 20.624 1.00 94.12 95 SER A CA 1
ATOM 724 C C . SER A 1 95 ? -5.897 -4.483 21.687 1.00 94.12 95 SER A C 1
ATOM 726 O O . SER A 1 95 ? -5.125 -4.459 22.645 1.00 94.12 95 SER A O 1
ATOM 728 N N . VAL A 1 96 ? -6.927 -3.643 21.595 1.00 94.69 96 VAL A N 1
ATOM 729 C CA . VAL A 1 96 ? -7.280 -2.637 22.601 1.00 94.69 96 VAL A CA 1
ATOM 730 C C . VAL A 1 96 ? -8.527 -3.107 23.359 1.00 94.69 96 VAL A C 1
ATOM 732 O O . VAL A 1 96 ? -9.629 -3.103 22.803 1.00 94.69 96 VAL A O 1
ATOM 735 N N . PRO A 1 97 ? -8.398 -3.560 24.619 1.00 94.12 97 PRO A N 1
ATOM 736 C CA . PRO A 1 97 ? -9.532 -4.042 25.401 1.00 94.12 97 PRO A CA 1
ATOM 737 C C . PRO A 1 97 ? -10.426 -2.880 25.841 1.00 94.12 97 PRO A C 1
ATOM 739 O O . PRO A 1 97 ? -9.932 -1.830 26.246 1.00 94.12 97 PRO A O 1
ATOM 742 N N . LEU A 1 98 ? -11.739 -3.104 25.832 1.00 95.25 98 LEU A N 1
ATOM 743 C CA . LEU A 1 98 ? -12.764 -2.170 26.293 1.00 95.25 98 LEU A CA 1
ATOM 744 C C . LEU A 1 98 ? -13.606 -2.820 27.397 1.00 95.25 98 LEU A C 1
ATOM 746 O O . LEU A 1 98 ? -13.958 -3.998 27.325 1.00 95.25 98 LEU A O 1
ATOM 750 N N . SER A 1 99 ? -13.969 -2.044 28.413 1.00 95.62 99 SER A N 1
ATOM 751 C CA . SER A 1 99 ? -14.750 -2.521 29.557 1.00 95.62 99 SER A CA 1
ATOM 752 C C . SER A 1 99 ? -15.789 -1.499 29.998 1.00 95.62 99 SER A C 1
ATOM 754 O O . SER A 1 99 ? -15.529 -0.294 30.020 1.00 95.62 99 SER A O 1
ATOM 756 N N . LEU A 1 100 ? -16.969 -1.993 30.371 1.00 97.12 100 LEU A N 1
ATOM 757 C CA . LEU A 1 100 ? -18.023 -1.192 30.983 1.00 97.12 100 LEU A CA 1
ATOM 758 C C . LEU A 1 100 ? -17.900 -1.225 32.509 1.00 97.12 100 LEU A C 1
ATOM 760 O O . LEU A 1 100 ? -17.785 -2.288 33.128 1.00 97.12 100 LEU A O 1
ATOM 764 N N . SER A 1 101 ? -17.967 -0.050 33.126 1.00 96.56 101 SER A N 1
ATOM 765 C CA . SER A 1 101 ? -17.818 0.149 34.569 1.00 96.56 101 SER A CA 1
ATOM 766 C C . SER A 1 101 ? -18.689 1.304 35.069 1.00 96.56 101 SER A C 1
ATOM 768 O O . SER A 1 101 ? -19.232 2.070 34.274 1.00 96.56 101 SER A O 1
ATOM 770 N N . SER A 1 102 ? -18.830 1.429 36.393 1.00 96.25 102 SER A N 1
ATOM 771 C CA . SER A 1 102 ? -19.512 2.558 37.050 1.00 96.25 102 SER A CA 1
ATOM 772 C C . SER A 1 102 ? -20.903 2.885 36.490 1.00 96.25 102 SER A C 1
ATOM 774 O O . SER A 1 102 ? -21.244 4.055 36.336 1.00 96.25 102 SER A O 1
ATOM 776 N N . ILE A 1 103 ? -21.692 1.858 36.163 1.00 97.31 103 ILE A N 1
ATOM 777 C CA . ILE A 1 103 ? -23.057 2.035 35.661 1.00 97.31 103 ILE A CA 1
ATOM 778 C C . ILE A 1 103 ? -23.940 2.760 36.689 1.00 97.31 103 ILE A C 1
ATOM 780 O O . ILE A 1 103 ? -23.876 2.466 37.885 1.00 97.31 103 ILE A O 1
ATOM 784 N N . GLN A 1 104 ?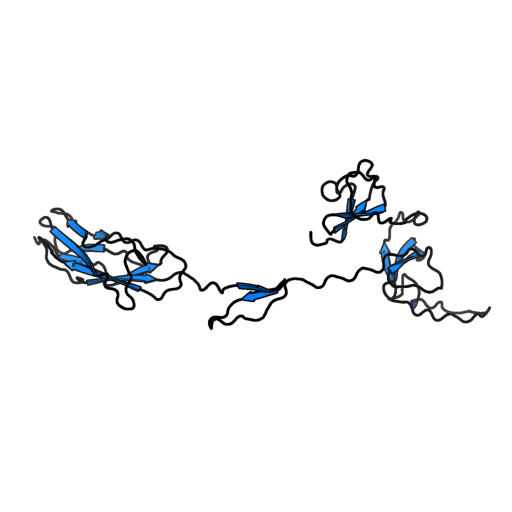 -24.769 3.694 36.227 1.00 98.19 104 GLN A N 1
ATOM 785 C CA . GLN A 1 104 ? -25.752 4.404 37.042 1.00 98.19 104 GLN A CA 1
ATOM 786 C C . GLN A 1 104 ? -27.128 4.340 36.387 1.00 98.19 104 GLN A C 1
ATOM 788 O O . GLN A 1 104 ? -27.264 4.535 35.180 1.00 98.19 104 GLN A O 1
ATOM 793 N N . GLY A 1 105 ? -28.151 4.067 37.196 1.00 95.88 105 GLY A N 1
ATOM 794 C CA . GLY A 1 105 ? -29.545 4.057 36.755 1.00 95.88 105 GLY A CA 1
ATOM 795 C C . GLY A 1 105 ? -29.940 2.879 35.860 1.00 95.88 105 GLY A C 1
ATOM 796 O O . GLY A 1 105 ? -31.105 2.792 35.514 1.00 95.88 105 GLY A O 1
ATOM 797 N N . ALA A 1 106 ? -29.032 1.966 35.506 1.00 96.94 106 ALA A N 1
ATOM 798 C CA . ALA A 1 106 ? -29.293 0.799 34.657 1.00 96.94 106 ALA A CA 1
ATOM 799 C C . ALA A 1 106 ? -28.604 -0.465 35.196 1.00 96.94 106 ALA A C 1
ATOM 801 O O . ALA A 1 106 ? -27.793 -0.405 36.123 1.00 96.94 106 ALA A O 1
ATOM 802 N N . GLU A 1 107 ? -28.898 -1.606 34.575 1.00 97.31 107 GLU A N 1
ATOM 803 C CA . GLU A 1 107 ? -28.181 -2.868 34.782 1.00 97.31 107 GLU A CA 1
ATOM 804 C C . GLU A 1 107 ? -27.186 -3.143 33.640 1.00 97.31 107 GLU A C 1
ATOM 806 O O . GLU A 1 107 ? -27.303 -2.607 32.537 1.00 97.31 107 GLU A O 1
ATOM 811 N N . TYR A 1 108 ? -26.177 -3.984 33.882 1.00 97.94 108 TYR A N 1
ATOM 812 C CA . TYR A 1 108 ? -25.304 -4.442 32.798 1.00 97.94 108 TYR A CA 1
ATOM 813 C C . TYR A 1 108 ? -26.069 -5.401 31.880 1.00 97.94 108 TYR A C 1
ATOM 815 O O . TYR A 1 108 ? -26.789 -6.283 32.348 1.00 97.94 108 TYR A O 1
ATOM 823 N N . GLY A 1 109 ? -25.886 -5.249 30.570 1.00 96.38 109 GLY A N 1
ATOM 824 C CA . GLY A 1 109 ? -26.333 -6.228 29.586 1.00 96.38 109 GLY A CA 1
ATOM 825 C C . GLY A 1 109 ? -25.343 -7.380 29.407 1.00 96.38 109 GLY A C 1
ATOM 826 O O . GLY A 1 109 ? -24.418 -7.570 30.199 1.00 96.38 109 GLY A O 1
ATOM 827 N N . SER A 1 110 ? -25.539 -8.157 28.342 1.00 95.88 110 SER A N 1
ATOM 828 C CA . SER A 1 110 ? -24.813 -9.413 28.120 1.00 95.88 110 SER A CA 1
ATOM 829 C C . SER A 1 110 ? -23.323 -9.231 27.813 1.00 95.88 110 SER A C 1
ATOM 831 O O . SER A 1 110 ? -22.525 -10.100 28.160 1.00 95.88 110 SER A O 1
ATOM 833 N N . ILE A 1 111 ? -22.923 -8.120 27.181 1.00 97.88 111 ILE A N 1
ATOM 834 C CA . ILE A 1 111 ? -21.534 -7.879 26.767 1.00 97.88 111 ILE A CA 1
ATOM 835 C C . ILE A 1 111 ? -20.956 -6.710 27.564 1.00 97.88 111 ILE A C 1
ATOM 837 O O . ILE A 1 111 ? -21.094 -5.541 27.204 1.00 97.88 111 ILE A O 1
ATOM 841 N N . LYS A 1 112 ? -20.279 -7.045 28.665 1.00 96.62 112 LYS A N 1
ATOM 842 C CA . LYS A 1 112 ? -19.611 -6.072 29.544 1.00 96.62 112 LYS A CA 1
ATOM 843 C C . LYS A 1 112 ? -18.165 -5.767 29.138 1.00 96.62 112 LYS A C 1
ATOM 845 O O . LYS A 1 112 ? -17.659 -4.692 29.448 1.00 96.62 112 LYS A O 1
ATOM 850 N N . ASN A 1 113 ? -17.507 -6.712 28.470 1.00 95.94 113 ASN A N 1
ATOM 851 C CA . ASN A 1 113 ? -16.132 -6.591 27.993 1.00 95.94 113 ASN A CA 1
ATOM 852 C C . ASN A 1 113 ? -16.102 -6.826 26.483 1.00 95.94 113 ASN A C 1
ATOM 854 O O . ASN A 1 113 ? -16.773 -7.730 25.986 1.00 95.94 113 ASN A O 1
ATOM 858 N N . SER A 1 114 ? -15.319 -6.021 25.779 1.00 96.69 114 SER A N 1
ATOM 859 C CA . SER A 1 114 ? -15.125 -6.089 24.334 1.00 96.69 114 SER A CA 1
ATOM 860 C C . SER A 1 114 ? -13.675 -5.732 23.995 1.00 96.69 114 SER A C 1
ATOM 862 O O . SER A 1 114 ? -12.855 -5.511 24.890 1.00 96.69 114 SER A O 1
ATOM 864 N N . LYS A 1 115 ? -13.329 -5.694 22.714 1.00 95.56 115 LYS A N 1
ATOM 865 C CA . LYS A 1 115 ? -12.026 -5.222 22.237 1.00 95.56 115 LYS A CA 1
ATOM 866 C C . LYS A 1 115 ? -12.121 -4.690 20.813 1.00 95.56 115 LYS A C 1
ATOM 868 O O . LYS A 1 115 ? -12.955 -5.145 20.033 1.00 95.56 115 LYS A O 1
ATOM 873 N N . VAL A 1 116 ? -11.225 -3.774 20.479 1.00 97.06 116 VAL A N 1
ATOM 874 C CA . VAL A 1 116 ? -10.910 -3.409 19.096 1.00 97.06 116 VAL A CA 1
ATOM 875 C C . VAL A 1 116 ? -9.629 -4.133 18.707 1.00 97.06 116 VAL A C 1
ATOM 877 O O . VAL A 1 116 ? -8.688 -4.163 19.496 1.00 97.06 116 VAL A O 1
ATOM 880 N N . VAL A 1 117 ? -9.615 -4.759 17.536 1.00 96.81 117 VAL A N 1
ATOM 881 C CA . VAL A 1 117 ? -8.419 -5.348 16.933 1.00 96.81 117 VAL A CA 1
ATOM 882 C C . VAL A 1 117 ? -7.958 -4.426 15.812 1.00 96.81 117 VAL A C 1
ATOM 884 O O . VAL A 1 117 ? -8.742 -4.158 14.897 1.00 96.81 117 VAL A O 1
ATOM 887 N N . ILE A 1 118 ? -6.724 -3.945 15.921 1.00 96.88 118 ILE A N 1
ATOM 888 C CA . ILE A 1 118 ? -6.043 -3.143 14.906 1.00 96.88 118 ILE A CA 1
ATOM 889 C C . ILE A 1 118 ? -5.371 -4.127 13.945 1.00 96.88 118 ILE A C 1
ATOM 891 O O . ILE A 1 118 ? -4.801 -5.138 14.370 1.00 96.88 118 ILE A O 1
ATOM 895 N N . ILE A 1 119 ? -5.577 -3.914 12.652 1.00 96.19 119 ILE A N 1
ATOM 896 C CA . ILE A 1 119 ? -5.063 -4.764 11.585 1.00 96.19 119 ILE A CA 1
ATOM 897 C C . ILE A 1 119 ? -4.082 -3.930 10.778 1.00 96.19 119 ILE A C 1
ATOM 899 O O . ILE A 1 119 ? -4.522 -3.033 10.065 1.00 96.19 119 ILE A O 1
ATOM 903 N N . ASP A 1 120 ? -2.814 -4.305 10.869 1.00 94.31 120 ASP A N 1
ATOM 904 C CA . ASP A 1 120 ? -1.742 -3.797 10.022 1.00 94.31 120 ASP A CA 1
ATOM 905 C C . ASP A 1 120 ? -2.142 -3.841 8.541 1.00 94.31 120 ASP A C 1
ATOM 907 O O . ASP A 1 120 ? -2.686 -4.848 8.051 1.00 94.31 120 ASP A O 1
ATOM 911 N N . ASP A 1 121 ? -1.942 -2.721 7.850 1.00 92.44 121 ASP A N 1
ATOM 912 C CA . ASP A 1 121 ? -2.155 -2.621 6.406 1.00 92.44 121 ASP A CA 1
ATOM 913 C C . ASP A 1 121 ? -0.921 -2.167 5.624 1.00 92.44 121 ASP A C 1
ATOM 915 O O . ASP A 1 121 ? -1.014 -1.817 4.438 1.00 92.44 121 ASP A O 1
ATOM 919 N N . ASP A 1 122 ? 0.235 -2.284 6.269 1.00 89.56 122 ASP A N 1
ATOM 920 C CA . ASP A 1 122 ? 1.535 -2.067 5.681 1.00 89.56 122 ASP A CA 1
ATOM 921 C C . ASP A 1 122 ? 2.109 -3.326 5.029 1.00 89.56 122 ASP A C 1
ATOM 923 O O . ASP A 1 122 ? 1.728 -4.476 5.254 1.00 89.56 122 ASP A O 1
ATOM 927 N N . TRP A 1 123 ? 3.049 -3.095 4.117 1.00 78.19 123 TRP A N 1
ATOM 928 C CA . TRP A 1 123 ? 3.756 -4.160 3.422 1.00 78.19 123 TRP A CA 1
ATOM 929 C C . TRP A 1 123 ? 5.250 -3.972 3.587 1.00 78.19 123 TRP A C 1
ATOM 931 O O . TRP A 1 123 ? 5.769 -2.859 3.514 1.00 78.19 123 TRP A O 1
ATOM 941 N N . PHE A 1 124 ? 5.971 -5.083 3.719 1.00 70.56 124 PHE A N 1
ATOM 942 C CA . PHE A 1 124 ? 7.425 -5.051 3.780 1.00 70.56 124 PHE A CA 1
ATOM 943 C C . PHE A 1 124 ? 7.980 -4.478 2.471 1.00 70.56 124 PHE A C 1
ATOM 945 O O . PHE A 1 124 ? 7.986 -5.162 1.446 1.00 70.56 124 PHE A O 1
ATOM 952 N N . ILE A 1 125 ? 8.455 -3.230 2.489 1.00 68.94 125 ILE A N 1
ATOM 953 C CA . ILE A 1 125 ? 9.200 -2.657 1.368 1.00 68.94 125 ILE A CA 1
ATOM 954 C C . ILE A 1 125 ? 10.634 -3.186 1.482 1.00 68.94 125 ILE A C 1
ATOM 956 O O . ILE A 1 125 ? 11.341 -2.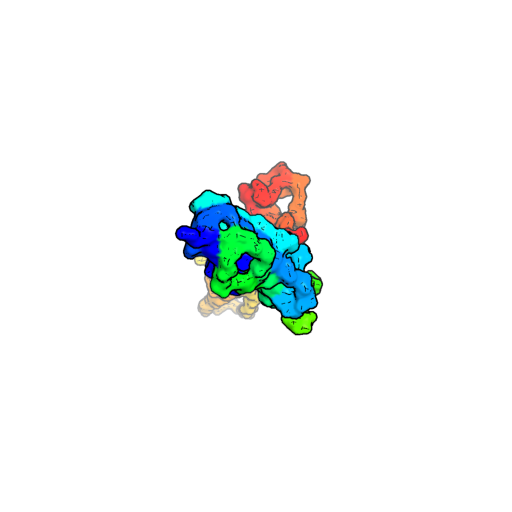815 2.426 1.00 68.94 125 ILE A O 1
ATOM 960 N N . PRO A 1 126 ? 11.110 -4.041 0.555 1.00 75.06 126 PRO A N 1
ATOM 961 C CA . PRO A 1 126 ? 12.477 -4.531 0.618 1.00 75.06 126 PRO A CA 1
ATOM 962 C C . PRO A 1 126 ? 13.431 -3.343 0.519 1.00 75.06 126 PRO A C 1
ATOM 964 O O . PRO A 1 126 ? 13.317 -2.519 -0.396 1.00 75.06 126 PRO A O 1
ATOM 967 N N . ARG A 1 127 ? 14.389 -3.243 1.448 1.00 83.94 127 ARG A N 1
ATOM 968 C CA . ARG A 1 127 ? 15.445 -2.232 1.327 1.00 83.94 127 ARG A CA 1
ATOM 969 C C . ARG A 1 127 ? 16.142 -2.413 -0.015 1.00 83.94 127 ARG A C 1
ATOM 971 O O . ARG A 1 127 ? 16.291 -3.535 -0.489 1.00 83.94 127 ARG A O 1
ATOM 978 N N . HIS A 1 128 ? 16.582 -1.318 -0.615 1.00 88.50 128 HIS A N 1
ATOM 979 C CA . HIS A 1 128 ? 17.331 -1.358 -1.861 1.00 88.50 128 HIS A CA 1
ATOM 980 C C . HIS A 1 128 ? 18.649 -0.605 -1.711 1.00 88.50 128 HIS A C 1
ATOM 982 O O . HIS A 1 128 ? 18.757 0.321 -0.905 1.00 88.50 128 HIS A O 1
ATOM 988 N N . GLN A 1 129 ? 19.655 -1.008 -2.480 1.00 91.94 129 GLN A N 1
ATOM 989 C CA . GLN A 1 129 ? 20.925 -0.295 -2.560 1.00 91.94 129 GLN A CA 1
ATOM 990 C C . GLN A 1 129 ? 21.473 -0.311 -3.981 1.00 91.94 129 GLN A C 1
ATOM 992 O O . GLN A 1 129 ? 21.242 -1.252 -4.744 1.00 91.94 129 GLN A O 1
ATOM 997 N N . TRP A 1 130 ? 22.226 0.734 -4.307 1.00 90.69 130 TRP A N 1
ATOM 998 C CA . TRP A 1 130 ? 22.944 0.854 -5.567 1.00 90.69 130 TRP A CA 1
ATOM 999 C C . TRP A 1 130 ? 24.393 0.410 -5.392 1.00 90.69 130 TRP A C 1
ATOM 1001 O O . TRP A 1 130 ? 25.075 0.845 -4.463 1.00 90.69 130 TRP A O 1
ATOM 1011 N N . GLN A 1 131 ? 24.880 -0.406 -6.321 1.00 88.50 131 GLN A N 1
ATOM 1012 C CA . GLN A 1 131 ? 26.300 -0.687 -6.502 1.00 88.50 131 GLN A CA 1
ATOM 1013 C C . GLN A 1 131 ? 26.701 -0.251 -7.910 1.00 88.50 131 GLN A C 1
ATOM 1015 O O . GLN A 1 131 ? 26.479 -0.964 -8.885 1.00 88.50 131 GLN A O 1
ATOM 1020 N N . GLY A 1 132 ? 27.249 0.961 -8.029 1.00 87.69 132 GLY A N 1
ATOM 1021 C CA . GLY A 1 132 ? 27.489 1.573 -9.334 1.00 87.69 132 GLY A CA 1
ATOM 1022 C C . GLY A 1 132 ? 26.172 1.781 -10.083 1.00 87.69 132 GLY A C 1
ATOM 1023 O O . GLY A 1 132 ? 25.347 2.587 -9.662 1.00 87.69 132 GLY A O 1
ATOM 1024 N N . THR A 1 133 ? 25.986 1.054 -11.183 1.00 87.00 133 THR A N 1
ATOM 1025 C CA . THR A 1 133 ? 24.769 1.079 -12.012 1.00 87.00 133 THR A CA 1
ATOM 1026 C C . THR A 1 133 ? 23.849 -0.122 -11.782 1.00 87.00 133 THR A C 1
ATOM 1028 O O . THR A 1 133 ? 22.786 -0.205 -12.400 1.00 87.00 133 THR A O 1
ATOM 1031 N N . ALA A 1 134 ? 24.213 -1.009 -10.854 1.00 91.31 134 ALA A N 1
ATOM 1032 C CA . ALA A 1 134 ? 23.407 -2.154 -10.479 1.00 91.31 134 ALA A CA 1
ATOM 1033 C C . ALA A 1 134 ? 22.542 -1.882 -9.238 1.00 91.31 134 ALA A C 1
ATOM 1035 O O . ALA A 1 134 ? 22.964 -1.191 -8.307 1.00 91.31 134 ALA A O 1
ATOM 1036 N N . LEU A 1 135 ? 21.343 -2.467 -9.213 1.00 93.69 135 LEU A N 1
ATOM 1037 C CA . LEU A 1 135 ? 20.389 -2.390 -8.104 1.00 93.69 135 LEU A CA 1
ATOM 1038 C C . LEU A 1 135 ? 20.302 -3.737 -7.374 1.00 93.69 135 LEU A C 1
ATOM 1040 O O . LEU A 1 135 ? 20.226 -4.784 -8.013 1.00 93.69 135 LEU A O 1
ATOM 1044 N N . GLN A 1 136 ? 20.277 -3.710 -6.042 1.00 94.81 136 GLN A N 1
ATOM 1045 C CA . GLN A 1 136 ? 20.016 -4.877 -5.194 1.00 94.81 136 GLN A CA 1
ATOM 1046 C C . GLN A 1 136 ? 18.840 -4.624 -4.260 1.00 94.81 136 GLN A C 1
ATOM 1048 O O . GLN A 1 136 ? 18.642 -3.498 -3.804 1.00 94.81 136 GLN A O 1
ATOM 1053 N N . PHE A 1 137 ? 18.129 -5.695 -3.912 1.00 91.12 137 PHE A N 1
ATOM 1054 C CA . PHE A 1 137 ? 17.079 -5.699 -2.897 1.00 91.12 137 PHE A CA 1
ATOM 1055 C C . PHE A 1 137 ? 17.484 -6.590 -1.723 1.00 91.12 137 PHE A C 1
ATOM 1057 O O . PHE A 1 137 ? 18.085 -7.649 -1.919 1.00 91.12 137 PHE A O 1
ATOM 1064 N N . GLN A 1 138 ? 17.176 -6.158 -0.505 1.00 88.94 138 GLN A N 1
ATOM 1065 C CA . GLN A 1 138 ? 17.413 -6.931 0.703 1.00 88.94 138 GLN A CA 1
ATOM 1066 C C . GLN A 1 138 ? 16.336 -8.011 0.829 1.00 88.94 138 GLN A C 1
ATOM 1068 O O . GLN A 1 138 ? 15.142 -7.730 0.733 1.00 88.94 138 GLN A O 1
ATOM 1073 N N . GLN A 1 139 ? 16.770 -9.248 1.026 1.00 84.19 139 GLN A N 1
ATOM 1074 C CA . GLN A 1 139 ? 15.914 -10.392 1.288 1.00 84.19 139 GLN A CA 1
ATOM 1075 C C . GLN A 1 139 ? 15.354 -10.332 2.716 1.00 84.19 139 GLN A C 1
ATOM 1077 O O . GLN A 1 139 ? 15.849 -9.599 3.575 1.00 84.19 139 GLN A O 1
ATOM 1082 N N . ALA A 1 140 ? 14.319 -11.131 2.983 1.00 77.69 140 ALA A N 1
ATOM 1083 C CA . ALA A 1 140 ? 13.663 -11.179 4.291 1.00 77.69 140 ALA A CA 1
ATOM 1084 C C . ALA A 1 140 ? 14.597 -11.631 5.434 1.00 77.69 140 ALA A C 1
ATOM 1086 O O . ALA A 1 140 ? 14.358 -11.293 6.588 1.00 77.69 140 ALA A O 1
ATOM 1087 N N . ASP A 1 141 ? 15.675 -12.359 5.125 1.00 83.06 141 ASP A N 1
ATOM 1088 C CA . ASP A 1 141 ? 16.700 -12.779 6.091 1.00 83.06 141 ASP A CA 1
ATOM 1089 C C . ASP A 1 141 ? 17.753 -11.689 6.387 1.00 83.06 141 ASP A C 1
ATOM 1091 O O . ASP A 1 141 ? 18.702 -11.913 7.140 1.00 83.06 141 ASP A O 1
ATOM 1095 N N . GLY A 1 142 ? 17.596 -10.500 5.797 1.00 80.94 142 GLY A N 1
ATOM 1096 C CA . GLY A 1 142 ? 18.513 -9.375 5.937 1.00 80.94 142 GLY A CA 1
ATOM 1097 C C . GLY A 1 142 ? 19.730 -9.427 5.009 1.00 80.94 142 GLY A C 1
ATOM 1098 O O . GLY A 1 142 ? 20.511 -8.470 5.000 1.00 80.94 142 GLY A O 1
ATOM 1099 N N . THR A 1 143 ? 19.905 -10.479 4.208 1.00 90.88 143 THR A N 1
ATOM 1100 C CA . THR A 1 143 ? 20.968 -10.547 3.196 1.00 90.88 143 THR A CA 1
ATOM 1101 C C . THR A 1 143 ? 20.603 -9.735 1.953 1.00 90.88 143 THR A C 1
ATOM 1103 O O . THR A 1 143 ? 19.438 -9.438 1.699 1.00 90.88 143 THR A O 1
ATOM 1106 N N . TRP A 1 144 ? 21.596 -9.321 1.168 1.00 90.56 144 TRP A N 1
ATOM 1107 C CA . TRP A 1 144 ? 21.356 -8.632 -0.102 1.00 90.56 144 TRP A CA 1
ATOM 1108 C C . TRP A 1 144 ? 21.282 -9.645 -1.243 1.00 90.56 144 TRP A C 1
ATOM 1110 O O . TRP A 1 144 ? 22.185 -10.465 -1.394 1.00 90.56 144 TRP A O 1
ATOM 1120 N N . GLY A 1 145 ? 20.214 -9.575 -2.042 1.00 88.25 145 GLY A N 1
ATOM 1121 C CA . GLY A 1 145 ? 20.023 -10.428 -3.213 1.00 88.25 145 GLY A CA 1
ATOM 1122 C C . GLY A 1 145 ? 20.974 -10.106 -4.370 1.00 88.25 145 GLY A C 1
ATOM 1123 O O . GLY A 1 145 ? 21.855 -9.247 -4.276 1.00 88.25 145 GLY A O 1
ATOM 1124 N N . GLU A 1 146 ? 20.783 -10.800 -5.492 1.00 92.81 146 GLU A N 1
ATOM 1125 C CA . GLU A 1 146 ? 21.592 -10.597 -6.695 1.00 92.81 146 GLU A CA 1
ATOM 1126 C C . GLU A 1 146 ? 21.487 -9.160 -7.224 1.00 92.81 146 GLU A C 1
ATOM 1128 O O . GLU A 1 146 ? 20.438 -8.514 -7.158 1.00 92.81 146 GLU A O 1
ATOM 1133 N N . SER A 1 147 ? 22.604 -8.645 -7.736 1.00 91.88 147 SER A N 1
ATOM 1134 C CA . SER A 1 147 ? 22.659 -7.327 -8.361 1.00 91.88 147 SER A CA 1
ATOM 1135 C C . SER A 1 147 ? 22.115 -7.385 -9.783 1.00 91.88 147 SER A C 1
ATOM 1137 O O . SER A 1 147 ? 22.593 -8.178 -10.594 1.00 91.88 147 SER A O 1
ATOM 1139 N N . VAL A 1 148 ? 21.174 -6.501 -10.101 1.00 91.88 148 VAL A N 1
ATOM 1140 C CA . VAL A 1 148 ? 20.649 -6.323 -11.458 1.00 91.88 148 VAL A CA 1
ATOM 1141 C C . VAL A 1 148 ? 21.343 -5.128 -12.095 1.00 91.88 148 VAL A C 1
ATOM 1143 O O . VAL A 1 148 ? 21.115 -3.995 -11.676 1.00 91.88 148 VAL A O 1
ATOM 1146 N N . GLU A 1 149 ? 22.190 -5.373 -13.095 1.00 90.75 149 GLU A N 1
ATOM 1147 C CA . GLU A 1 149 ? 22.843 -4.312 -13.865 1.00 90.75 149 GLU A CA 1
ATOM 1148 C C . GLU A 1 149 ? 21.820 -3.624 -14.774 1.00 90.75 149 GLU A C 1
ATOM 1150 O O . GLU A 1 149 ? 21.220 -4.255 -15.645 1.00 90.75 149 GLU A O 1
ATOM 1155 N N . LEU A 1 150 ? 21.597 -2.329 -14.554 1.00 85.38 150 LEU A N 1
ATOM 1156 C CA . LEU A 1 150 ? 20.596 -1.565 -15.301 1.00 85.38 150 LEU A CA 1
ATOM 1157 C C . LEU A 1 150 ? 21.211 -0.752 -16.441 1.00 85.38 150 LEU A C 1
ATOM 1159 O O . LEU A 1 150 ? 20.481 -0.191 -17.262 1.00 85.38 150 LEU A O 1
ATOM 1163 N N . LYS A 1 151 ? 22.544 -0.698 -16.531 1.00 79.81 151 LYS A N 1
ATOM 1164 C CA . LYS A 1 151 ? 23.241 -0.079 -17.652 1.00 79.81 151 LYS A CA 1
ATOM 1165 C C . LYS A 1 151 ? 23.580 -1.130 -18.705 1.00 79.81 151 LYS A C 1
ATOM 1167 O O . LYS A 1 151 ? 24.406 -2.008 -18.486 1.00 79.81 151 LYS A O 1
ATOM 1172 N N . GLY A 1 152 ? 22.978 -0.992 -19.885 1.00 68.62 152 GLY A N 1
ATOM 1173 C CA . GLY A 1 152 ? 23.409 -1.746 -21.061 1.00 68.62 152 GLY A CA 1
ATOM 1174 C C . GLY A 1 152 ? 24.863 -1.436 -21.425 1.00 68.62 152 GLY A C 1
ATOM 1175 O O . GLY A 1 152 ? 25.373 -0.347 -21.134 1.00 68.62 152 GLY A O 1
ATOM 1176 N N . GLU A 1 153 ? 25.532 -2.383 -22.080 1.00 71.19 153 GLU A N 1
ATOM 1177 C CA . GLU A 1 153 ? 26.878 -2.154 -22.598 1.00 71.19 153 GLU A CA 1
ATOM 1178 C C . GLU A 1 153 ? 26.876 -0.939 -23.532 1.00 71.19 153 GLU A C 1
ATOM 1180 O O . GLU A 1 153 ? 25.969 -0.737 -24.347 1.00 71.19 153 GLU A O 1
ATOM 1185 N N . LYS A 1 154 ? 27.894 -0.086 -23.392 1.00 63.69 154 LYS A N 1
ATOM 1186 C CA . LYS A 1 154 ? 28.109 0.991 -24.353 1.00 63.69 154 LYS A CA 1
ATOM 1187 C C . LYS A 1 154 ? 28.352 0.331 -25.712 1.00 63.69 154 LYS A C 1
ATOM 1189 O O . LYS A 1 154 ? 29.287 -0.451 -25.828 1.00 63.69 154 LYS A O 1
ATOM 1194 N N . GLY A 1 155 ? 27.549 0.669 -26.719 1.00 51.88 155 GLY A N 1
ATOM 1195 C CA . GLY A 1 155 ? 27.788 0.197 -28.082 1.00 51.88 155 GLY A CA 1
ATOM 1196 C C . GLY A 1 155 ? 29.176 0.605 -28.582 1.00 51.88 155 GLY A C 1
ATOM 1197 O O . GLY A 1 155 ? 29.674 1.685 -28.238 1.00 51.88 155 GLY A O 1
ATOM 1198 N N . ASP A 1 156 ? 29.793 -0.255 -29.389 1.00 51.50 156 ASP A N 1
ATOM 1199 C CA . ASP A 1 156 ? 31.084 0.036 -30.005 1.00 51.50 156 ASP A CA 1
ATOM 1200 C C . ASP A 1 156 ? 31.011 1.307 -30.855 1.00 51.50 156 ASP A C 1
ATOM 1202 O O . ASP A 1 156 ? 30.010 1.598 -31.520 1.00 51.50 156 ASP A O 1
ATOM 1206 N N . THR A 1 157 ? 32.098 2.080 -30.855 1.00 47.75 157 THR A N 1
ATOM 1207 C CA . THR A 1 157 ? 32.251 3.189 -31.797 1.00 47.75 157 THR A CA 1
ATOM 1208 C C . THR A 1 157 ? 32.205 2.615 -33.212 1.00 47.75 157 THR A C 1
ATOM 1210 O O . THR A 1 157 ? 33.092 1.853 -33.593 1.00 47.75 157 THR A O 1
ATOM 1213 N N . GLY A 1 158 ? 31.188 2.971 -34.002 1.00 49.84 158 GLY A N 1
ATOM 1214 C CA . GLY A 1 158 ? 31.110 2.542 -35.399 1.00 49.84 158 GLY A CA 1
ATOM 1215 C C . GLY A 1 158 ? 32.356 2.974 -36.181 1.00 49.84 158 GLY A C 1
ATOM 1216 O O . GLY A 1 158 ? 32.861 4.077 -35.974 1.00 49.84 158 GLY A O 1
ATOM 1217 N N . ALA A 1 159 ? 32.832 2.137 -37.109 1.00 52.47 159 ALA A N 1
ATOM 1218 C CA . ALA A 1 159 ? 34.030 2.391 -37.926 1.00 52.47 159 ALA A CA 1
ATOM 1219 C C . ALA A 1 159 ? 33.904 3.590 -38.903 1.00 52.47 159 ALA A C 1
ATOM 1221 O O . ALA A 1 159 ? 34.832 3.882 -39.653 1.00 52.47 159 ALA A O 1
ATOM 1222 N N . GLY A 1 160 ? 32.777 4.310 -38.864 1.00 59.91 160 GLY A N 1
ATOM 1223 C CA . GLY A 1 160 ? 32.427 5.381 -39.791 1.00 59.91 160 GLY A CA 1
ATOM 1224 C C . GLY A 1 160 ? 31.853 4.842 -41.102 1.00 59.91 160 GLY A C 1
ATOM 1225 O O . GLY A 1 160 ? 32.152 3.730 -41.524 1.00 59.91 160 GLY A O 1
ATOM 1226 N N . LEU A 1 161 ? 30.994 5.636 -41.741 1.00 72.00 161 LEU A N 1
ATOM 1227 C CA . LEU A 1 161 ? 30.547 5.373 -43.108 1.00 72.00 161 LEU A CA 1
ATOM 1228 C C . LEU A 1 161 ? 31.599 5.925 -44.071 1.00 72.00 161 LEU A C 1
ATOM 1230 O O . LEU A 1 161 ? 31.917 7.115 -44.004 1.00 72.00 161 LEU A O 1
ATOM 1234 N N . VAL A 1 162 ? 32.133 5.094 -44.965 1.00 74.81 162 VAL A N 1
ATOM 1235 C CA . VAL A 1 162 ? 33.201 5.500 -45.891 1.00 74.81 162 VAL A CA 1
ATOM 1236 C C . VAL A 1 162 ? 32.688 5.456 -47.323 1.00 74.81 162 VAL A C 1
ATOM 1238 O O . VAL A 1 162 ? 32.335 4.405 -47.840 1.00 74.81 162 VAL A O 1
ATOM 1241 N N . TRP A 1 163 ? 32.654 6.602 -48.001 1.00 78.69 163 TRP A N 1
ATOM 1242 C CA . TRP A 1 163 ? 32.235 6.665 -49.400 1.00 78.69 163 TRP A CA 1
ATOM 1243 C C . TRP A 1 163 ? 33.325 6.142 -50.343 1.00 78.69 163 TRP A C 1
ATOM 1245 O O . TRP A 1 163 ? 34.434 6.675 -50.368 1.00 78.69 163 TRP A O 1
ATOM 1255 N N . LYS A 1 164 ? 33.002 5.129 -51.155 1.00 79.12 164 LYS A N 1
ATOM 1256 C CA . LYS A 1 164 ? 33.930 4.498 -52.111 1.00 79.12 164 LYS A CA 1
ATOM 1257 C C . LYS A 1 164 ? 33.642 4.846 -53.571 1.00 79.12 164 LYS A C 1
ATOM 1259 O O . LYS A 1 164 ? 34.390 4.430 -54.450 1.00 79.12 164 LYS A O 1
ATOM 1264 N N . GLY A 1 165 ? 32.597 5.631 -53.835 1.00 77.75 165 GLY A N 1
ATOM 1265 C CA . GLY A 1 165 ? 32.196 6.003 -55.190 1.00 77.75 165 GLY A CA 1
ATOM 1266 C C . GLY A 1 165 ? 31.326 4.944 -55.859 1.00 77.75 165 GLY A C 1
ATOM 1267 O O . GLY A 1 165 ? 30.544 4.258 -55.206 1.00 77.75 165 GLY A O 1
ATOM 1268 N N . ASN A 1 166 ? 31.427 4.835 -57.182 1.00 84.06 166 ASN A N 1
ATOM 1269 C CA . ASN A 1 166 ? 30.719 3.793 -57.922 1.00 84.06 166 ASN A CA 1
ATOM 1270 C C . ASN A 1 166 ? 31.318 2.426 -57.585 1.00 84.06 166 ASN A C 1
ATOM 1272 O O . ASN A 1 166 ? 32.538 2.290 -57.492 1.00 84.06 166 ASN A O 1
ATOM 1276 N N . TRP A 1 167 ? 30.458 1.426 -57.412 1.00 85.50 167 TRP A N 1
ATOM 1277 C CA . TRP A 1 167 ? 30.882 0.054 -57.192 1.00 85.50 167 TRP A CA 1
ATOM 1278 C C . TRP A 1 167 ? 31.786 -0.406 -58.338 1.00 85.50 167 TRP A C 1
ATOM 1280 O O . TRP A 1 167 ? 31.497 -0.172 -59.514 1.00 85.50 167 TRP A O 1
ATOM 1290 N N . ALA A 1 168 ? 32.885 -1.053 -57.974 1.00 83.81 168 ALA A N 1
ATOM 1291 C CA . ALA A 1 168 ? 33.841 -1.654 -58.884 1.00 83.81 168 ALA A CA 1
ATOM 1292 C C . ALA A 1 168 ? 34.425 -2.908 -58.226 1.00 83.81 168 ALA A C 1
ATOM 1294 O O . ALA A 1 168 ? 34.353 -3.081 -57.011 1.00 83.81 168 ALA A O 1
ATOM 1295 N N . TYR A 1 169 ? 35.053 -3.772 -59.017 1.00 81.12 169 TYR A N 1
ATOM 1296 C CA . TYR A 1 169 ? 35.800 -4.898 -58.466 1.00 81.12 169 TYR A CA 1
ATOM 1297 C C . TYR A 1 169 ? 36.951 -4.389 -57.585 1.00 81.12 169 TYR A C 1
ATOM 1299 O O . TYR A 1 169 ? 37.837 -3.678 -58.061 1.00 81.12 169 TYR A O 1
ATOM 1307 N N . GLY A 1 170 ? 36.944 -4.741 -56.299 1.00 76.56 170 GLY A N 1
ATOM 1308 C CA . GLY A 1 170 ? 37.970 -4.305 -55.352 1.00 76.56 170 GLY A CA 1
ATOM 1309 C C . GLY A 1 170 ? 37.580 -4.543 -53.897 1.00 76.56 170 GLY A C 1
ATOM 1310 O O . GLY A 1 170 ? 36.444 -4.878 -53.603 1.00 76.56 170 GLY A O 1
ATOM 1311 N N . HIS A 1 171 ? 38.524 -4.383 -52.972 1.00 80.88 171 HIS A N 1
ATOM 1312 C CA . HIS A 1 171 ? 38.295 -4.675 -51.555 1.00 80.88 171 HIS A CA 1
ATOM 1313 C C . HIS A 1 171 ? 37.408 -3.626 -50.870 1.00 80.88 171 HIS A C 1
ATOM 1315 O O . HIS A 1 171 ? 37.668 -2.424 -50.980 1.00 80.88 171 HIS A O 1
ATOM 1321 N N . TYR A 1 172 ? 36.420 -4.108 -50.110 1.00 83.19 172 TYR A N 1
ATOM 1322 C CA . TYR A 1 172 ? 35.506 -3.298 -49.306 1.00 83.19 172 TYR A CA 1
ATOM 1323 C C . TYR A 1 172 ? 35.498 -3.762 -47.849 1.00 83.19 172 TYR A C 1
ATOM 1325 O O . TYR A 1 172 ? 35.603 -4.955 -47.561 1.00 83.19 172 TYR A O 1
ATOM 1333 N N . GLU A 1 173 ? 35.361 -2.810 -46.935 1.00 85.31 173 GLU A N 1
ATOM 1334 C CA . GLU A 1 173 ? 35.276 -3.031 -45.491 1.00 85.31 173 GLU A CA 1
ATOM 1335 C C . GLU A 1 173 ? 33.857 -2.749 -44.982 1.00 85.31 173 GLU A C 1
ATOM 1337 O O . GLU A 1 173 ? 33.079 -2.058 -45.638 1.00 85.31 173 GLU A O 1
ATOM 1342 N N . VAL A 1 174 ? 33.492 -3.299 -43.820 1.00 82.50 174 VAL A N 1
ATOM 1343 C CA . VAL A 1 174 ? 32.175 -3.029 -43.217 1.00 82.50 174 VAL A CA 1
ATOM 1344 C C . VAL A 1 174 ? 32.033 -1.526 -42.961 1.00 82.50 174 VAL A C 1
ATOM 1346 O O . VAL A 1 174 ? 32.899 -0.924 -42.331 1.00 82.50 174 VAL A O 1
ATOM 1349 N N . GLY A 1 175 ? 30.943 -0.930 -43.446 1.00 74.88 175 GLY A N 1
ATOM 1350 C CA . GLY A 1 175 ? 30.705 0.517 -43.415 1.00 74.88 175 GLY A CA 1
ATOM 1351 C C . GLY A 1 175 ? 31.040 1.251 -44.719 1.00 74.88 175 GLY A C 1
ATOM 1352 O O . GLY A 1 175 ? 30.656 2.414 -44.867 1.00 74.88 175 GLY A O 1
ATOM 1353 N N . ASP A 1 176 ? 31.690 0.594 -45.685 1.00 84.44 176 ASP A N 1
ATOM 1354 C CA . ASP A 1 176 ? 31.915 1.167 -47.014 1.00 84.44 176 ASP A CA 1
ATOM 1355 C C . ASP A 1 176 ? 30.587 1.345 -47.768 1.00 84.44 176 ASP A C 1
ATOM 1357 O O . ASP A 1 176 ? 29.750 0.445 -47.819 1.00 84.44 176 ASP A O 1
ATOM 1361 N N . LEU A 1 177 ? 30.409 2.504 -48.394 1.00 83.94 177 LEU A N 1
ATOM 1362 C CA . LEU A 1 177 ? 29.250 2.870 -49.200 1.00 83.94 177 LEU A CA 1
ATOM 1363 C C . LEU A 1 177 ? 29.629 2.931 -50.680 1.00 83.94 177 LEU A C 1
ATOM 1365 O O . LEU A 1 177 ? 30.630 3.556 -51.043 1.00 83.94 177 LEU A O 1
ATOM 1369 N N . VAL A 1 178 ? 28.794 2.349 -51.538 1.00 81.69 178 VAL A N 1
ATOM 1370 C CA . VAL A 1 178 ? 28.951 2.394 -53.000 1.00 81.69 178 VAL A CA 1
ATOM 1371 C C . VAL A 1 178 ? 27.664 2.813 -53.694 1.00 81.69 178 VAL A C 1
ATOM 1373 O O . VAL A 1 178 ? 26.570 2.445 -53.268 1.00 81.69 178 VAL A O 1
ATOM 1376 N N . ASN A 1 179 ? 27.800 3.522 -54.812 1.00 83.31 179 ASN A N 1
ATOM 1377 C CA . ASN A 1 179 ? 26.740 3.647 -55.811 1.00 83.31 179 ASN A CA 1
ATOM 1378 C C . ASN A 1 179 ? 26.714 2.396 -56.689 1.00 83.31 179 ASN A C 1
ATOM 1380 O O . ASN A 1 179 ? 27.742 2.021 -57.252 1.00 83.31 179 ASN A O 1
ATOM 1384 N N . TYR A 1 180 ? 25.540 1.808 -56.885 1.00 82.12 180 TYR A N 1
ATOM 1385 C CA . TYR A 1 180 ? 25.343 0.700 -57.813 1.00 82.12 180 TYR A CA 1
ATOM 1386 C C . TYR A 1 180 ? 24.110 0.942 -58.686 1.00 82.12 180 TYR A C 1
ATOM 1388 O O . TYR A 1 180 ? 23.066 1.369 -58.190 1.00 82.12 180 TYR A O 1
ATOM 1396 N N . PHE A 1 181 ? 24.247 0.692 -59.990 1.00 79.88 181 PHE A N 1
ATOM 1397 C CA . PHE A 1 181 ? 23.155 0.779 -60.958 1.00 79.88 181 PHE A CA 1
ATOM 1398 C C . PHE A 1 181 ? 22.628 -0.629 -61.238 1.00 79.88 181 PHE A C 1
ATOM 1400 O O . PHE A 1 181 ? 23.317 -1.429 -61.865 1.00 79.88 181 PHE A O 1
ATOM 1407 N N . ASP A 1 182 ? 21.409 -0.933 -60.792 1.00 71.62 182 ASP A N 1
ATOM 1408 C CA . ASP A 1 182 ? 20.782 -2.259 -60.928 1.00 71.62 182 ASP A CA 1
ATOM 1409 C C . ASP A 1 182 ? 20.019 -2.442 -62.257 1.00 71.62 182 ASP A C 1
ATOM 1411 O O . ASP A 1 182 ? 19.092 -3.245 -62.341 1.00 71.62 182 ASP A O 1
ATOM 1415 N N . ALA A 1 183 ? 20.410 -1.689 -63.292 1.00 69.69 183 ALA A N 1
ATOM 1416 C CA . ALA A 1 183 ? 19.721 -1.532 -64.578 1.00 69.69 183 ALA A CA 1
ATOM 1417 C C . ALA A 1 183 ? 18.364 -0.801 -64.528 1.00 69.69 183 ALA A C 1
ATOM 1419 O O . ALA A 1 183 ? 17.812 -0.501 -65.589 1.00 69.69 183 ALA A O 1
ATOM 1420 N N . VAL A 1 184 ? 17.848 -0.469 -63.339 1.00 68.25 184 VAL A N 1
ATOM 1421 C CA . VAL A 1 184 ? 16.595 0.279 -63.165 1.00 68.25 184 VAL A CA 1
ATOM 1422 C C . VAL A 1 184 ? 16.869 1.645 -62.546 1.00 68.25 184 VAL A C 1
ATOM 1424 O O . VAL A 1 184 ? 16.495 2.655 -63.132 1.00 68.25 184 VAL A O 1
ATOM 1427 N N . ASP A 1 185 ? 17.577 1.693 -61.415 1.00 69.56 185 ASP A N 1
ATOM 1428 C CA . ASP A 1 185 ? 17.881 2.926 -60.687 1.00 69.56 185 ASP A CA 1
ATOM 1429 C C . ASP A 1 185 ? 19.303 2.913 -60.102 1.00 69.56 185 ASP A C 1
ATOM 1431 O O . ASP A 1 185 ? 19.898 1.865 -59.840 1.00 69.56 185 ASP A O 1
ATOM 1435 N N . LEU A 1 186 ? 19.844 4.105 -59.826 1.00 69.94 186 LEU A N 1
ATOM 1436 C CA . LEU A 1 186 ? 21.010 4.244 -58.953 1.00 69.94 186 LEU A CA 1
ATOM 1437 C C . LEU A 1 186 ? 20.574 4.127 -57.492 1.00 69.94 186 LEU A C 1
ATOM 1439 O O . LEU A 1 186 ? 19.699 4.863 -57.029 1.00 69.94 186 LEU A O 1
ATOM 1443 N N . SER A 1 187 ? 21.215 3.217 -56.765 1.00 75.44 187 SER A N 1
ATOM 1444 C CA . SER A 1 187 ? 21.009 3.022 -55.330 1.00 75.44 187 SER A CA 1
ATOM 1445 C C . SER A 1 187 ? 22.342 3.036 -54.591 1.00 75.44 187 SER A C 1
ATOM 1447 O O . SER A 1 187 ? 23.376 2.653 -55.145 1.00 75.44 187 SER A O 1
ATOM 1449 N N . VAL A 1 188 ? 22.314 3.463 -53.328 1.00 79.00 188 VAL A N 1
ATOM 1450 C CA . VAL A 1 188 ? 23.476 3.365 -52.442 1.00 79.00 188 VAL A CA 1
ATOM 1451 C C . VAL A 1 188 ? 23.354 2.099 -51.615 1.00 79.00 188 VAL A C 1
ATOM 1453 O O . VAL A 1 188 ? 22.317 1.857 -50.994 1.00 79.00 188 VAL A O 1
ATOM 1456 N N . TYR A 1 189 ? 24.432 1.328 -51.571 1.00 81.62 189 TYR A N 1
ATOM 1457 C CA . TYR A 1 189 ? 24.557 0.142 -50.735 1.00 81.62 189 TYR A CA 1
ATOM 1458 C C . TYR A 1 189 ? 25.661 0.335 -49.707 1.00 81.62 189 TYR A C 1
ATOM 1460 O O . TYR A 1 189 ? 26.675 0.967 -49.999 1.00 81.62 189 TYR A O 1
ATOM 1468 N N . ILE A 1 190 ? 25.458 -0.230 -48.521 1.00 84.94 190 ILE A N 1
ATOM 1469 C CA . ILE A 1 190 ? 26.454 -0.312 -47.457 1.00 84.94 190 ILE A CA 1
ATOM 1470 C C . ILE A 1 190 ? 26.988 -1.740 -47.363 1.00 84.94 190 ILE A C 1
ATOM 1472 O O . ILE A 1 190 ? 26.218 -2.700 -47.383 1.00 84.94 190 ILE A O 1
ATOM 1476 N N . CYS A 1 191 ? 28.304 -1.879 -47.267 1.00 84.75 191 CYS A N 1
ATOM 1477 C CA . CYS A 1 191 ? 28.975 -3.136 -46.984 1.00 84.75 191 CYS A CA 1
ATOM 1478 C C . CYS A 1 191 ? 28.722 -3.505 -45.515 1.00 84.75 191 CYS A C 1
ATOM 1480 O O . CYS A 1 191 ? 29.112 -2.771 -44.606 1.00 84.75 191 CYS A O 1
ATOM 1482 N N . VAL A 1 192 ? 28.043 -4.624 -45.276 1.00 83.31 192 VAL A N 1
ATOM 1483 C CA . VAL A 1 192 ? 27.666 -5.110 -43.935 1.00 83.31 192 VAL A CA 1
ATOM 1484 C C . VAL A 1 192 ? 28.483 -6.321 -43.490 1.00 83.31 192 VAL A C 1
ATOM 1486 O O . VAL A 1 192 ? 28.496 -6.663 -42.312 1.00 83.31 192 VAL A O 1
ATOM 1489 N N . ALA A 1 193 ? 29.214 -6.944 -44.413 1.00 82.81 193 ALA A N 1
ATOM 1490 C CA . ALA A 1 193 ? 30.177 -8.001 -44.137 1.00 82.81 193 ALA A CA 1
ATOM 1491 C C . ALA A 1 193 ? 31.278 -7.966 -45.204 1.00 82.81 193 ALA A C 1
ATOM 1493 O O . ALA A 1 193 ? 30.993 -7.662 -46.357 1.00 82.81 193 ALA A O 1
ATOM 1494 N N . LYS A 1 194 ? 32.528 -8.289 -44.840 1.00 78.94 194 LYS A N 1
ATOM 1495 C CA . LYS A 1 194 ? 33.664 -8.264 -45.780 1.00 78.94 194 LYS A CA 1
ATOM 1496 C C . LYS A 1 194 ? 33.392 -9.201 -46.972 1.00 78.94 194 LYS A C 1
ATOM 1498 O O . LYS A 1 194 ? 33.324 -10.414 -46.752 1.00 78.94 194 LYS A O 1
ATOM 1503 N N . PRO A 1 195 ? 33.263 -8.691 -48.211 1.00 66.69 195 PRO A N 1
ATOM 1504 C CA . PRO A 1 195 ? 33.056 -9.544 -49.367 1.00 66.69 195 PRO A CA 1
ATOM 1505 C C . PRO A 1 195 ? 34.333 -10.331 -49.668 1.00 66.69 195 PRO A C 1
ATOM 1507 O O . PRO A 1 195 ? 35.425 -9.767 -49.768 1.00 66.69 195 PRO A O 1
ATOM 1510 N N . VAL A 1 196 ? 34.203 -11.647 -49.834 1.00 60.31 196 VAL A N 1
ATOM 1511 C CA . VAL A 1 196 ? 35.303 -12.491 -50.313 1.00 60.31 196 VAL A CA 1
ATOM 1512 C C . VAL A 1 196 ? 35.358 -12.351 -51.829 1.00 60.31 196 VAL A C 1
ATOM 1514 O O . VAL A 1 196 ? 34.672 -13.061 -52.557 1.00 60.31 196 VAL A O 1
ATOM 1517 N N . ILE A 1 197 ? 36.142 -11.395 -52.318 1.00 61.72 197 ILE A N 1
ATOM 1518 C CA . ILE A 1 197 ? 36.325 -11.209 -53.759 1.00 61.72 197 ILE A CA 1
ATOM 1519 C C . ILE A 1 197 ? 37.473 -12.109 -54.200 1.00 61.72 197 ILE A C 1
ATOM 1521 O O . ILE A 1 197 ? 38.645 -11.768 -54.042 1.00 61.72 197 ILE A O 1
ATOM 1525 N N . ASN A 1 198 ? 37.134 -13.269 -54.759 1.00 47.31 198 ASN A N 1
ATOM 1526 C CA . ASN A 1 198 ? 38.081 -14.032 -55.560 1.00 47.31 198 ASN A CA 1
ATOM 1527 C C . ASN A 1 198 ? 38.273 -13.274 -56.879 1.00 47.31 198 ASN A C 1
ATOM 1529 O O . ASN A 1 198 ? 37.377 -13.247 -57.718 1.00 47.31 198 ASN A O 1
ATOM 1533 N N . TYR A 1 199 ? 39.423 -12.622 -57.060 1.00 53.50 199 TYR A N 1
ATOM 1534 C CA . TYR A 1 199 ? 39.804 -12.068 -58.362 1.00 53.50 199 TYR A CA 1
ATOM 1535 C C . TYR A 1 199 ? 39.698 -13.162 -59.438 1.00 53.50 199 TYR A C 1
ATOM 1537 O O . TYR A 1 199 ? 40.268 -14.240 -59.237 1.00 53.50 199 TYR A O 1
ATOM 1545 N N . PRO A 1 200 ? 39.101 -12.906 -60.617 1.00 47.84 200 PRO A N 1
ATOM 1546 C CA . PRO A 1 200 ? 39.502 -13.656 -61.786 1.00 47.84 200 PRO A CA 1
ATOM 1547 C C . PRO A 1 200 ? 40.916 -13.182 -62.123 1.00 47.84 200 PRO A C 1
ATOM 1549 O O . PRO A 1 200 ? 41.143 -12.044 -62.540 1.00 47.84 200 PRO A O 1
ATOM 1552 N N . ILE A 1 201 ? 41.886 -14.053 -61.857 1.00 40.91 201 ILE A N 1
ATOM 1553 C CA . ILE A 1 201 ? 43.246 -13.944 -62.381 1.00 40.91 201 ILE A CA 1
ATOM 1554 C C . ILE A 1 201 ? 43.105 -13.728 -63.893 1.00 40.91 201 ILE A C 1
ATOM 1556 O O . ILE A 1 201 ? 42.345 -14.442 -64.545 1.00 40.91 201 ILE A O 1
ATOM 1560 N N . GLY A 1 202 ? 43.753 -12.682 -64.410 1.00 54.81 202 GLY A N 1
ATOM 1561 C CA . GLY A 1 202 ? 43.450 -12.128 -65.726 1.00 54.81 202 GLY A CA 1
ATOM 1562 C C . GLY A 1 202 ? 43.411 -13.165 -66.841 1.00 54.81 202 GLY A C 1
ATOM 1563 O O . GLY A 1 202 ? 44.323 -13.971 -66.938 1.00 54.81 202 GLY A O 1
ATOM 1564 N N . LEU A 1 203 ? 42.389 -13.095 -67.695 1.00 42.97 203 LEU A N 1
ATOM 1565 C CA . LEU A 1 203 ? 42.333 -13.774 -68.987 1.00 42.97 203 LEU A CA 1
ATOM 1566 C C . LEU A 1 203 ? 41.401 -12.991 -69.921 1.00 42.97 203 LEU A C 1
ATOM 1568 O O . LEU A 1 203 ? 40.281 -12.627 -69.570 1.00 42.97 203 LEU A O 1
ATOM 1572 N N . THR A 1 204 ? 41.905 -12.740 -71.119 1.00 45.44 204 THR A N 1
ATOM 1573 C CA . THR A 1 204 ? 41.314 -12.067 -72.286 1.00 45.44 204 THR A CA 1
ATOM 1574 C C . THR A 1 204 ? 40.136 -12.818 -72.933 1.00 45.44 204 THR A C 1
ATOM 1576 O O . THR A 1 204 ? 39.812 -12.579 -74.094 1.00 45.44 204 THR A O 1
ATOM 1579 N N . ASP A 1 205 ? 39.492 -13.742 -72.218 1.00 50.22 205 ASP A N 1
ATOM 1580 C CA . ASP A 1 205 ? 38.643 -14.760 -72.841 1.00 50.22 205 ASP A CA 1
ATOM 1581 C C . ASP A 1 205 ? 37.565 -15.319 -71.887 1.00 50.22 205 ASP A C 1
ATOM 1583 O O . ASP A 1 205 ? 37.121 -16.462 -72.001 1.00 50.22 205 ASP A O 1
ATOM 1587 N N . TYR A 1 206 ? 37.066 -14.490 -70.961 1.00 44.84 206 TYR A N 1
ATOM 1588 C CA . TYR A 1 206 ? 35.915 -14.862 -70.136 1.00 44.84 206 TYR A CA 1
ATOM 1589 C C . TYR A 1 206 ? 34.606 -14.767 -70.930 1.00 44.84 206 TYR A C 1
ATOM 1591 O O . TYR A 1 206 ? 34.037 -13.694 -71.128 1.00 44.84 206 TYR A O 1
ATOM 1599 N N . SER A 1 207 ? 34.122 -15.922 -71.377 1.00 51.53 207 SER A N 1
ATOM 1600 C CA . SER A 1 207 ? 32.744 -16.117 -71.815 1.00 51.53 207 SER A CA 1
ATOM 1601 C C . SER A 1 207 ? 32.026 -16.982 -70.778 1.00 51.53 207 SER A C 1
ATOM 1603 O O . SER A 1 207 ? 32.300 -18.172 -70.663 1.00 51.53 207 SER A O 1
ATOM 1605 N N . GLY A 1 208 ? 31.107 -16.389 -70.013 1.00 49.78 208 GLY A N 1
ATOM 1606 C CA . GLY A 1 208 ? 30.127 -17.152 -69.234 1.00 49.78 208 GLY A CA 1
ATOM 1607 C C . GLY A 1 208 ? 29.989 -16.742 -67.772 1.00 49.78 208 GLY A C 1
ATOM 1608 O O . GLY A 1 208 ? 30.869 -17.009 -66.972 1.00 49.78 208 GLY A O 1
ATOM 1609 N N . TYR A 1 209 ? 28.809 -16.198 -67.458 1.00 47.19 209 TYR A N 1
ATOM 1610 C CA . TYR A 1 209 ? 28.216 -16.007 -66.130 1.00 47.19 209 TYR A CA 1
ATOM 1611 C C . TYR A 1 209 ? 29.027 -15.178 -65.129 1.00 47.19 209 TYR A C 1
ATOM 1613 O O . TYR A 1 209 ? 29.794 -15.695 -64.327 1.00 47.19 209 TYR A O 1
ATOM 1621 N N . GLU A 1 210 ? 28.764 -13.872 -65.120 1.00 56.00 210 GLU A N 1
ATOM 1622 C CA . GLU A 1 210 ? 29.123 -13.015 -63.995 1.00 56.00 210 GLU A CA 1
ATOM 1623 C C . GLU A 1 210 ? 28.573 -13.617 -62.691 1.00 56.00 210 GLU A C 1
ATOM 1625 O O . GLU A 1 210 ? 27.368 -13.846 -62.565 1.00 56.00 210 GLU A O 1
ATOM 1630 N N . ASP A 1 211 ? 29.458 -13.913 -61.737 1.00 63.09 211 ASP A N 1
ATOM 1631 C CA . ASP A 1 211 ? 29.067 -14.389 -60.414 1.00 63.09 211 ASP A CA 1
ATOM 1632 C C . ASP A 1 211 ? 28.245 -13.301 -59.718 1.00 63.09 211 ASP A C 1
ATOM 1634 O O . ASP A 1 211 ? 28.776 -12.330 -59.182 1.00 63.09 211 ASP A O 1
ATOM 1638 N N . SER A 1 212 ? 26.921 -13.453 -59.738 1.00 61.91 212 SER A N 1
ATOM 1639 C CA . SER A 1 212 ? 26.011 -12.448 -59.203 1.00 61.91 212 SER A CA 1
ATOM 1640 C C . SER A 1 212 ? 26.112 -12.278 -57.684 1.00 61.91 212 SER A C 1
ATOM 1642 O O . SER A 1 212 ? 25.544 -11.336 -57.138 1.00 61.91 212 SER A O 1
ATOM 1644 N N . THR A 1 213 ? 26.826 -13.167 -56.982 1.00 66.19 213 THR A N 1
ATOM 1645 C CA . THR A 1 213 ? 26.930 -13.166 -55.514 1.00 66.19 213 THR A CA 1
ATOM 1646 C C . THR A 1 213 ? 27.835 -12.069 -54.950 1.00 66.19 213 THR A C 1
ATOM 1648 O O . THR A 1 213 ? 27.893 -11.897 -53.732 1.00 66.19 213 THR A O 1
ATOM 1651 N N . ILE A 1 214 ? 28.498 -11.289 -55.808 1.00 71.94 214 ILE A N 1
ATOM 1652 C CA . ILE A 1 214 ? 29.365 -10.164 -55.416 1.00 71.94 214 ILE A CA 1
ATOM 1653 C C . ILE A 1 214 ? 28.707 -8.792 -55.618 1.00 71.94 214 ILE A C 1
ATOM 1655 O O . ILE A 1 214 ? 29.218 -7.791 -55.108 1.00 71.94 214 ILE A O 1
ATOM 1659 N N . TYR A 1 215 ? 27.594 -8.731 -56.359 1.00 84.69 215 TYR A N 1
ATOM 1660 C CA . TYR A 1 215 ? 26.942 -7.468 -56.687 1.00 84.69 215 TYR A CA 1
ATOM 1661 C C . TYR A 1 215 ? 26.170 -6.902 -55.493 1.00 84.69 215 TYR A C 1
ATOM 1663 O O . TYR A 1 215 ? 25.492 -7.659 -54.791 1.00 84.69 215 TYR A O 1
ATOM 1671 N N . PRO A 1 216 ? 26.191 -5.575 -55.277 1.00 86.69 216 PRO A N 1
ATOM 1672 C CA . PRO A 1 216 ? 25.517 -4.955 -54.142 1.00 86.69 216 PRO A CA 1
ATOM 1673 C C . PRO A 1 216 ? 24.021 -5.253 -54.030 1.00 86.69 216 PRO A C 1
ATOM 1675 O O . PRO A 1 216 ? 23.489 -5.344 -52.930 1.00 86.69 216 PRO A O 1
ATOM 1678 N N . ASN A 1 217 ? 23.339 -5.450 -55.156 1.00 85.12 217 ASN A N 1
ATOM 1679 C CA . ASN A 1 217 ? 21.908 -5.743 -55.189 1.00 85.12 217 ASN A CA 1
ATOM 1680 C C . ASN A 1 217 ? 21.544 -7.225 -54.991 1.00 85.12 217 ASN A C 1
ATOM 1682 O O . ASN A 1 217 ? 20.356 -7.535 -54.924 1.00 85.12 217 ASN A O 1
ATOM 1686 N N . ALA A 1 218 ? 22.522 -8.130 -54.930 1.00 83.50 218 ALA A N 1
ATOM 1687 C CA . ALA A 1 218 ? 22.286 -9.577 -54.918 1.00 83.50 218 ALA A CA 1
ATOM 1688 C C . ALA A 1 218 ? 23.070 -10.325 -53.826 1.00 83.50 218 ALA A C 1
ATOM 1690 O O . ALA A 1 218 ? 22.686 -11.420 -53.420 1.00 83.50 218 ALA A O 1
ATOM 1691 N N . SER A 1 219 ? 24.161 -9.740 -53.341 1.00 84.19 219 SER A N 1
ATOM 1692 C CA . SER A 1 219 ? 25.055 -10.337 -52.356 1.00 84.19 219 SER A CA 1
ATOM 1693 C C . SER A 1 219 ? 24.587 -10.125 -50.910 1.00 84.19 219 SER A C 1
ATOM 1695 O O . SER A 1 219 ? 24.136 -9.029 -50.582 1.00 84.19 219 SER A O 1
ATOM 1697 N N . PRO A 1 220 ? 24.803 -11.089 -49.991 1.00 83.94 220 PRO A N 1
ATOM 1698 C CA . PRO A 1 220 ? 24.582 -10.883 -48.556 1.00 83.94 220 PRO A CA 1
ATOM 1699 C C . PRO A 1 220 ? 25.612 -9.943 -47.903 1.00 83.94 220 PRO A C 1
ATOM 1701 O O . PRO A 1 220 ? 25.440 -9.557 -46.749 1.00 83.94 220 PRO A O 1
ATOM 1704 N N . TYR A 1 221 ? 26.692 -9.583 -48.607 1.00 85.94 221 TYR A N 1
ATOM 1705 C CA . TYR A 1 221 ? 27.715 -8.659 -48.104 1.00 85.94 221 TYR A CA 1
ATOM 1706 C C . TYR A 1 221 ? 27.270 -7.195 -48.141 1.00 85.94 221 TYR A C 1
ATOM 1708 O O . TYR A 1 221 ? 27.888 -6.351 -47.494 1.00 85.94 221 TYR A O 1
ATOM 1716 N N . TRP A 1 222 ? 26.199 -6.891 -48.876 1.00 86.44 222 TRP A N 1
ATOM 1717 C CA . TRP A 1 222 ? 25.709 -5.541 -49.105 1.00 86.44 222 TRP A CA 1
ATOM 1718 C C . TRP A 1 222 ? 24.255 -5.410 -48.659 1.00 86.44 222 TRP A C 1
ATOM 1720 O O . TRP A 1 222 ? 23.433 -6.295 -48.878 1.00 86.44 222 TRP A O 1
ATOM 1730 N N . GLN A 1 223 ? 23.921 -4.270 -48.066 1.00 85.62 223 GLN A N 1
ATOM 1731 C CA . GLN A 1 223 ? 22.552 -3.916 -47.717 1.00 85.62 223 GLN A CA 1
ATOM 1732 C C . GLN A 1 223 ? 22.173 -2.609 -48.406 1.00 85.62 223 GLN A C 1
ATOM 1734 O O . GLN A 1 223 ? 22.984 -1.687 -48.501 1.00 85.62 223 GLN A O 1
ATOM 1739 N N . LEU A 1 224 ? 20.934 -2.518 -48.894 1.00 80.75 224 LEU A N 1
ATOM 1740 C CA . LEU A 1 224 ? 20.416 -1.270 -49.443 1.00 80.75 224 LEU A CA 1
ATOM 1741 C C . LEU A 1 224 ? 20.434 -0.193 -48.352 1.00 80.75 224 LEU A C 1
ATOM 1743 O O . LEU A 1 224 ? 19.795 -0.349 -47.313 1.00 80.75 224 LEU A O 1
ATOM 1747 N N . PHE A 1 225 ? 21.147 0.899 -48.610 1.00 74.75 225 PHE A N 1
ATOM 1748 C CA . PHE A 1 225 ? 21.229 2.043 -47.710 1.00 74.75 225 PHE A CA 1
ATOM 1749 C C . PHE A 1 225 ? 20.157 3.081 -48.059 1.00 74.75 225 PHE A C 1
ATOM 1751 O O . PHE A 1 225 ? 19.375 3.483 -47.201 1.00 74.75 225 PHE A O 1
ATOM 1758 N N . CYS A 1 226 ? 20.059 3.478 -49.334 1.00 68.31 226 CYS A N 1
ATOM 1759 C CA . CYS A 1 226 ? 18.970 4.327 -49.822 1.00 68.31 226 CYS A CA 1
ATOM 1760 C C . CYS A 1 226 ? 18.681 4.127 -51.323 1.00 68.31 226 CYS A C 1
ATOM 1762 O O . CYS A 1 226 ? 19.580 3.831 -52.112 1.00 68.31 226 CYS A O 1
ATOM 1764 N N . LYS A 1 227 ? 17.406 4.308 -51.710 1.00 61.66 227 LYS A N 1
ATOM 1765 C CA . LYS A 1 227 ? 16.885 4.251 -53.091 1.00 61.66 227 LYS A CA 1
ATOM 1766 C C . LYS A 1 227 ? 15.915 5.416 -53.330 1.00 61.66 227 LYS A C 1
ATOM 1768 O O . LYS A 1 227 ? 15.160 5.765 -52.424 1.00 61.66 227 LYS A O 1
ATOM 1773 N N . GLY A 1 228 ? 15.890 6.007 -54.529 1.00 52.31 228 GLY A N 1
ATOM 1774 C CA . GLY A 1 228 ? 14.875 7.012 -54.868 1.00 52.31 228 GLY A CA 1
ATOM 1775 C C . GLY A 1 228 ? 14.878 7.481 -56.325 1.00 52.31 228 GLY A C 1
ATOM 1776 O O . GLY A 1 228 ? 15.930 7.634 -56.936 1.00 52.31 228 GLY A O 1
ATOM 1777 N N . THR A 1 229 ? 13.689 7.820 -56.837 1.00 44.62 229 THR A N 1
ATOM 1778 C CA . THR A 1 229 ? 13.377 8.334 -58.195 1.00 44.62 229 THR A CA 1
ATOM 1779 C C . THR A 1 229 ? 14.020 9.687 -58.551 1.00 44.62 229 THR A C 1
ATOM 1781 O O . THR A 1 229 ? 13.724 10.283 -59.585 1.00 44.62 229 THR A O 1
ATOM 1784 N N . ARG A 1 230 ? 14.916 10.193 -57.698 1.00 44.62 230 ARG A N 1
ATOM 1785 C CA . ARG A 1 230 ? 15.710 11.414 -57.890 1.00 44.62 230 ARG A CA 1
ATOM 1786 C C . ARG A 1 230 ? 17.169 11.214 -57.446 1.00 44.62 230 ARG A C 1
ATOM 1788 O O . ARG A 1 230 ? 17.813 12.153 -56.991 1.00 44.62 230 ARG A O 1
ATOM 1795 N N . GLY A 1 231 ? 17.682 9.988 -57.563 1.00 46.72 231 GLY A N 1
ATOM 1796 C CA . GLY A 1 231 ? 19.062 9.582 -57.268 1.00 46.72 231 GLY A CA 1
ATOM 1797 C C . GLY A 1 231 ? 20.107 10.033 -58.297 1.00 46.72 231 GLY A C 1
ATOM 1798 O O . GLY A 1 231 ? 21.058 9.302 -58.547 1.00 46.72 231 GLY A O 1
ATOM 1799 N N . ASN A 1 232 ? 19.951 11.215 -58.903 1.00 42.88 232 ASN A N 1
ATOM 1800 C CA . ASN A 1 232 ? 20.861 11.683 -59.954 1.00 42.88 232 ASN A CA 1
ATOM 1801 C C . ASN A 1 232 ? 22.089 12.457 -59.473 1.00 42.88 232 ASN A C 1
ATOM 1803 O O . ASN A 1 232 ? 22.926 12.795 -60.306 1.00 42.88 232 ASN A O 1
ATOM 1807 N N . ASP A 1 233 ? 22.277 12.685 -58.172 1.00 47.50 233 ASP A N 1
ATOM 1808 C CA . ASP A 1 233 ? 23.333 13.610 -57.757 1.00 47.50 233 ASP A CA 1
ATOM 1809 C C . ASP A 1 233 ? 24.307 13.048 -56.718 1.00 47.50 233 ASP A C 1
ATOM 1811 O O . ASP A 1 233 ? 25.102 13.817 -56.214 1.00 47.50 233 ASP A O 1
ATOM 1815 N N . GLY A 1 234 ? 24.386 11.738 -56.447 1.00 45.19 234 GLY A N 1
ATOM 1816 C CA . GLY A 1 234 ? 25.372 11.141 -55.512 1.00 45.19 234 GLY A CA 1
ATOM 1817 C C . GLY A 1 234 ? 26.874 11.385 -55.812 1.00 45.19 234 GLY A C 1
ATOM 1818 O O . GLY A 1 234 ? 27.723 10.692 -55.261 1.00 45.19 234 GLY A O 1
ATOM 1819 N N . ARG A 1 235 ? 27.220 12.335 -56.692 1.00 42.91 235 ARG A N 1
ATOM 1820 C CA . ARG A 1 235 ? 28.577 12.783 -57.025 1.00 42.91 235 ARG A CA 1
ATOM 1821 C C . ARG A 1 235 ? 29.213 13.745 -56.008 1.00 42.91 235 ARG A C 1
ATOM 1823 O O . ARG A 1 235 ? 30.428 13.707 -55.916 1.00 42.91 235 ARG A O 1
ATOM 1830 N N . ASP A 1 236 ? 28.447 14.507 -55.214 1.00 48.28 236 ASP A N 1
ATOM 1831 C CA . ASP A 1 236 ? 28.975 15.503 -54.239 1.00 48.28 236 ASP A CA 1
ATOM 1832 C C . ASP A 1 236 ? 28.314 15.428 -52.832 1.00 48.28 236 ASP A C 1
ATOM 1834 O O . ASP A 1 236 ? 27.806 16.417 -52.295 1.00 48.28 236 ASP A O 1
ATOM 1838 N N . TYR A 1 237 ? 28.218 14.237 -52.225 1.00 55.28 237 TYR A N 1
ATOM 1839 C CA . TYR A 1 237 ? 27.409 14.011 -51.006 1.00 55.28 237 TYR A CA 1
ATOM 1840 C C . TYR A 1 237 ? 28.233 13.426 -49.846 1.00 55.28 237 TYR A C 1
ATOM 1842 O O . TYR A 1 237 ? 27.972 12.322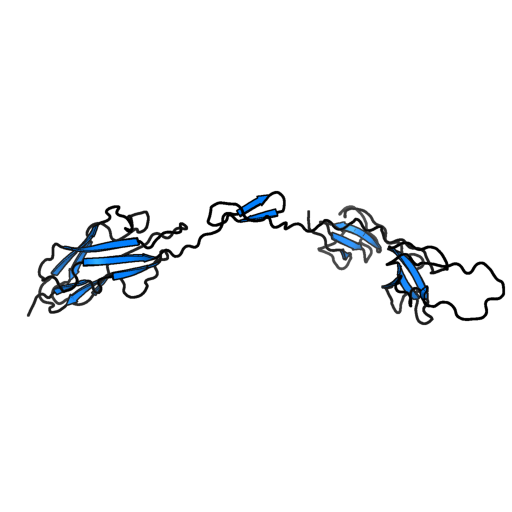 -49.377 1.00 55.28 237 TYR A O 1
ATOM 1850 N N . ILE A 1 238 ? 29.223 14.178 -49.351 1.00 59.75 238 ILE A N 1
ATOM 1851 C CA . ILE A 1 238 ? 29.921 13.856 -48.094 1.00 59.75 238 ILE A CA 1
ATOM 1852 C C . ILE A 1 238 ? 29.075 14.360 -46.915 1.00 59.75 238 ILE A C 1
ATOM 1854 O O . ILE A 1 238 ? 28.785 15.554 -46.825 1.00 59.75 238 ILE A O 1
ATOM 1858 N N . ILE A 1 239 ? 28.695 13.462 -45.999 1.00 70.44 239 ILE A N 1
ATOM 1859 C CA . ILE A 1 239 ? 28.231 13.860 -44.663 1.00 70.44 239 ILE A CA 1
ATOM 1860 C C . ILE A 1 239 ? 29.459 14.323 -43.884 1.00 70.44 239 ILE A C 1
ATOM 1862 O O . ILE A 1 239 ? 30.395 13.550 -43.686 1.00 70.44 239 ILE A O 1
ATOM 1866 N N . THR A 1 240 ? 29.467 15.579 -43.448 1.00 75.38 240 THR A N 1
ATOM 1867 C CA . THR A 1 240 ? 30.605 16.148 -42.718 1.00 75.38 240 THR A CA 1
ATOM 1868 C C . THR A 1 240 ? 30.291 16.151 -41.230 1.00 75.38 240 THR A C 1
ATOM 1870 O O . THR A 1 240 ? 29.396 16.865 -40.787 1.00 75.38 240 THR A O 1
ATOM 1873 N N . TYR A 1 241 ? 31.013 15.359 -40.434 1.00 79.56 241 TYR A N 1
ATOM 1874 C CA . TYR A 1 241 ? 30.852 15.405 -38.981 1.00 79.56 241 TYR A CA 1
ATOM 1875 C C . TYR A 1 241 ? 31.522 16.656 -38.406 1.00 79.56 241 TYR A C 1
ATOM 1877 O O . TYR A 1 241 ? 32.705 16.907 -38.638 1.00 79.56 241 TYR A O 1
ATOM 1885 N N . LYS A 1 242 ? 30.757 17.448 -37.653 1.00 82.50 242 LYS A N 1
ATOM 1886 C CA . LYS A 1 242 ? 31.173 18.745 -37.103 1.00 82.50 242 LYS A CA 1
ATOM 1887 C C . LYS A 1 242 ? 31.422 18.715 -35.591 1.00 82.50 242 LYS A C 1
ATOM 1889 O O . LYS A 1 242 ? 31.712 19.764 -35.024 1.00 82.50 242 LYS A O 1
ATOM 1894 N N . GLY A 1 243 ? 31.346 17.545 -34.953 1.00 82.06 243 GLY A N 1
ATOM 1895 C CA . GLY A 1 243 ? 31.486 17.407 -33.500 1.00 82.06 243 GLY A CA 1
ATOM 1896 C C . GLY A 1 243 ? 30.198 17.740 -32.743 1.00 82.06 243 GLY A C 1
ATOM 1897 O O . GLY A 1 243 ? 29.099 17.578 -33.276 1.00 82.06 243 GLY A O 1
ATOM 1898 N N . GLU A 1 244 ? 30.333 18.196 -31.497 1.00 88.56 244 GLU A N 1
ATOM 1899 C CA . GLU A 1 244 ? 29.203 18.697 -30.704 1.00 88.56 244 GLU A CA 1
ATOM 1900 C C . GLU A 1 244 ? 28.536 19.893 -31.395 1.00 88.56 244 GLU A C 1
ATOM 1902 O O . GLU A 1 244 ? 29.196 20.780 -31.946 1.00 88.56 244 GLU A O 1
ATOM 1907 N N . TRP A 1 245 ? 27.209 19.929 -31.349 1.00 90.81 245 TRP A N 1
ATOM 1908 C CA . TRP A 1 245 ? 26.432 21.045 -31.852 1.00 90.81 245 TRP A CA 1
ATOM 1909 C C . TRP A 1 245 ? 26.739 22.308 -31.044 1.00 90.81 245 TRP A C 1
ATOM 1911 O O . TRP A 1 245 ? 26.781 22.295 -29.813 1.00 90.81 245 TRP A O 1
ATOM 1921 N N . SER A 1 246 ? 26.894 23.424 -31.747 1.00 87.62 246 SER A N 1
ATOM 1922 C CA . SER A 1 246 ? 27.142 24.739 -31.173 1.00 87.62 246 SER A CA 1
ATOM 1923 C C . SER A 1 246 ? 26.196 25.769 -31.777 1.00 87.62 246 SER A C 1
ATOM 1925 O O . SER A 1 246 ? 26.064 25.873 -32.997 1.00 87.62 246 SER A O 1
ATOM 1927 N N . SER A 1 247 ? 25.591 26.595 -30.925 1.00 88.88 247 SER A N 1
ATOM 1928 C CA . SER A 1 247 ? 24.684 27.671 -31.343 1.00 88.88 247 SER A CA 1
ATOM 1929 C C . SER A 1 247 ? 25.369 28.779 -32.149 1.00 88.88 247 SER A C 1
ATOM 1931 O O . SER A 1 247 ? 24.696 29.563 -32.811 1.00 88.88 247 SER A O 1
ATOM 1933 N N . THR A 1 248 ? 26.701 28.862 -32.111 1.00 86.62 248 THR A N 1
ATOM 1934 C CA . THR A 1 248 ? 27.477 29.867 -32.853 1.00 86.62 248 THR A CA 1
ATOM 1935 C C . THR A 1 248 ? 27.991 29.356 -34.195 1.00 86.62 248 THR A C 1
ATOM 1937 O O . THR A 1 248 ? 28.545 30.131 -34.973 1.00 86.62 248 THR A O 1
ATOM 1940 N N . THR A 1 249 ? 27.818 28.063 -34.483 1.00 84.38 249 THR A N 1
ATOM 1941 C CA . THR A 1 249 ? 28.298 27.442 -35.720 1.00 84.38 249 THR A CA 1
ATOM 1942 C C . THR A 1 249 ? 27.191 27.410 -36.765 1.00 84.38 249 THR A C 1
ATOM 1944 O O . THR A 1 249 ? 26.052 27.031 -36.493 1.00 84.38 249 THR A O 1
ATOM 1947 N N . LEU A 1 250 ? 27.535 27.814 -37.986 1.00 86.38 250 LEU A N 1
ATOM 1948 C CA . LEU A 1 250 ? 26.663 27.658 -39.142 1.00 86.38 250 LEU A CA 1
ATOM 1949 C C . LEU A 1 250 ? 26.755 26.220 -39.640 1.00 86.38 250 LEU A C 1
ATOM 1951 O O . LEU A 1 250 ? 27.853 25.736 -39.914 1.00 86.38 250 LEU A O 1
ATOM 1955 N N . TYR A 1 251 ? 25.601 25.571 -39.768 1.00 83.88 251 TYR A N 1
ATOM 1956 C CA . TYR A 1 251 ? 25.504 24.217 -40.299 1.00 83.88 251 TYR A CA 1
ATOM 1957 C C . TYR A 1 251 ? 24.797 24.254 -41.642 1.00 83.88 251 TYR A C 1
ATOM 1959 O O . TYR A 1 251 ? 23.759 24.900 -41.797 1.00 83.88 251 TYR A O 1
ATOM 1967 N N . ILE A 1 252 ? 25.340 23.552 -42.621 1.00 80.50 252 ILE A N 1
ATOM 1968 C CA . ILE A 1 252 ? 24.719 23.425 -43.937 1.00 80.50 252 ILE A CA 1
ATOM 1969 C C . ILE A 1 252 ? 24.127 22.032 -44.098 1.00 80.50 252 ILE A C 1
ATOM 1971 O O . ILE A 1 252 ? 24.380 21.134 -43.294 1.00 80.50 252 ILE A O 1
ATOM 1975 N N . GLN A 1 253 ? 23.290 21.857 -45.121 1.00 79.62 253 GLN A N 1
ATOM 1976 C CA . GLN A 1 253 ? 22.731 20.547 -45.428 1.00 79.62 253 GLN A CA 1
ATOM 1977 C C . GLN A 1 253 ? 23.872 19.514 -45.527 1.00 79.62 253 GLN A C 1
ATOM 1979 O O . GLN A 1 253 ? 24.836 19.749 -46.250 1.00 79.62 253 GLN A O 1
ATOM 1984 N N . ARG A 1 254 ? 23.716 18.375 -44.839 1.00 73.62 254 ARG A N 1
ATOM 1985 C CA . ARG A 1 254 ? 24.653 17.240 -44.694 1.00 73.62 254 ARG A CA 1
ATOM 1986 C C . ARG A 1 254 ? 25.718 17.367 -43.602 1.00 73.62 254 ARG A C 1
ATOM 1988 O O . ARG A 1 254 ? 26.496 16.431 -43.435 1.00 73.62 254 ARG A O 1
ATOM 1995 N N . ASP A 1 255 ? 25.731 18.434 -42.810 1.00 83.50 255 ASP A N 1
ATOM 1996 C CA . ASP A 1 255 ? 26.517 18.434 -41.574 1.00 83.50 255 ASP A CA 1
ATOM 1997 C C . ASP A 1 255 ? 25.885 17.503 -40.531 1.00 83.50 255 ASP A C 1
ATOM 1999 O O . ASP A 1 255 ? 24.680 17.564 -40.284 1.00 83.50 255 ASP A O 1
ATOM 2003 N N . ALA A 1 256 ? 26.696 16.659 -39.899 1.00 84.94 256 ALA A N 1
ATOM 2004 C CA . ALA A 1 256 ? 26.286 15.824 -38.776 1.00 84.94 256 ALA A CA 1
ATOM 2005 C C . ALA A 1 256 ? 26.870 16.361 -37.465 1.00 84.94 256 ALA A C 1
ATOM 2007 O O . ALA A 1 256 ? 28.037 16.751 -37.415 1.00 84.94 256 ALA A O 1
ATOM 2008 N N . VAL A 1 257 ? 26.073 16.357 -36.398 1.00 86.19 257 VAL A N 1
ATOM 2009 C CA . VAL A 1 257 ? 26.471 16.836 -35.063 1.00 86.19 257 VAL A CA 1
ATOM 2010 C C . VAL A 1 257 ? 26.033 15.869 -33.972 1.00 86.19 257 VAL A C 1
ATOM 2012 O O . VAL A 1 257 ? 25.053 15.138 -34.146 1.00 86.19 257 VAL A O 1
ATOM 2015 N N . LEU A 1 258 ? 26.722 15.907 -32.832 1.00 84.38 258 LEU A N 1
ATOM 2016 C CA . LEU A 1 258 ? 26.208 15.358 -31.578 1.00 84.38 258 LEU A CA 1
ATOM 2017 C C . LEU A 1 258 ? 25.470 16.453 -30.799 1.00 84.38 258 LEU A C 1
ATOM 2019 O O . LEU A 1 258 ? 25.911 17.595 -30.758 1.00 84.38 258 LEU A O 1
ATOM 2023 N N . TYR A 1 259 ? 24.326 16.134 -30.205 1.00 85.12 259 TYR A N 1
ATOM 2024 C CA . TYR A 1 259 ? 23.622 17.032 -29.297 1.00 85.12 259 TYR A CA 1
ATOM 2025 C C . TYR A 1 259 ? 22.892 16.222 -28.232 1.00 85.12 259 TYR A C 1
ATOM 2027 O O . TYR A 1 259 ? 22.060 15.371 -28.557 1.00 85.12 259 TYR A O 1
ATOM 2035 N N . GLN A 1 260 ? 23.210 16.482 -26.960 1.00 84.25 260 GLN A N 1
ATOM 2036 C CA . GLN A 1 260 ? 22.625 15.778 -25.808 1.00 84.25 260 GLN A CA 1
ATOM 2037 C C . GLN A 1 260 ? 22.702 14.245 -25.956 1.00 84.25 260 GLN A C 1
ATOM 2039 O O . GLN A 1 260 ? 21.729 13.527 -25.738 1.00 84.25 260 GLN A O 1
ATOM 2044 N N . GLY A 1 261 ? 23.857 13.748 -26.411 1.00 75.88 261 GLY A N 1
ATOM 2045 C CA . GLY A 1 261 ? 24.111 12.319 -26.613 1.00 75.88 261 GLY A CA 1
ATOM 2046 C C . GLY A 1 261 ? 23.468 11.705 -27.862 1.00 75.88 261 GLY A C 1
ATOM 2047 O O . GLY A 1 261 ? 23.741 10.550 -28.165 1.00 75.88 261 GLY A O 1
ATOM 2048 N N . SER A 1 262 ? 22.653 12.447 -28.616 1.00 78.81 262 SER A N 1
ATOM 2049 C CA . SER A 1 262 ? 22.028 11.976 -29.861 1.00 78.81 262 SER A CA 1
ATOM 2050 C C . SER A 1 262 ? 22.710 12.568 -31.096 1.00 78.81 262 SER A C 1
ATOM 2052 O O . SER A 1 262 ? 23.214 13.689 -31.056 1.00 78.81 262 SER A O 1
ATOM 2054 N N . SER A 1 263 ? 22.716 11.835 -32.210 1.00 83.12 263 SER A N 1
ATOM 2055 C CA . SER A 1 263 ? 23.290 12.292 -33.480 1.00 83.12 263 SER A CA 1
ATOM 2056 C C . SER A 1 263 ? 22.208 12.848 -34.403 1.00 83.12 263 SER A C 1
ATOM 2058 O O . SER A 1 263 ? 21.175 12.207 -34.620 1.00 83.12 263 SER A O 1
ATOM 2060 N N . TYR A 1 264 ? 22.473 14.014 -34.991 1.00 82.62 264 TYR A N 1
ATOM 2061 C CA . TYR A 1 264 ? 21.559 14.710 -35.898 1.00 82.62 264 TYR A CA 1
ATOM 2062 C C . TYR A 1 264 ? 22.240 15.041 -37.224 1.00 82.62 264 TYR A C 1
ATOM 2064 O O . TYR A 1 264 ? 23.416 15.396 -37.249 1.00 82.62 264 TYR A O 1
ATOM 2072 N N . LEU A 1 265 ? 21.477 14.971 -38.315 1.00 85.06 265 LEU A N 1
ATOM 2073 C CA . LEU A 1 265 ? 21.876 15.386 -39.657 1.00 85.06 265 LEU A CA 1
ATOM 2074 C C . LEU A 1 265 ? 21.152 16.679 -40.030 1.00 85.06 265 LEU A C 1
ATOM 2076 O O . LEU A 1 265 ? 19.923 16.739 -40.004 1.00 85.06 265 LEU A O 1
ATOM 2080 N N . CYS A 1 266 ? 21.899 17.705 -40.415 1.00 83.31 266 CYS A N 1
ATOM 2081 C CA . CYS A 1 266 ? 21.349 18.939 -40.947 1.00 83.31 266 CYS A CA 1
ATOM 2082 C C . CYS A 1 266 ? 20.753 18.654 -42.335 1.00 83.31 266 CYS A C 1
ATOM 2084 O O . CYS A 1 266 ? 21.464 18.283 -43.267 1.00 83.31 266 CYS A O 1
ATOM 2086 N N . ILE A 1 267 ? 19.440 18.789 -42.500 1.00 77.19 267 ILE A N 1
ATOM 2087 C CA . ILE A 1 267 ? 18.721 18.462 -43.745 1.00 77.19 267 ILE A CA 1
ATOM 2088 C C . ILE A 1 267 ? 18.407 19.692 -44.599 1.00 77.19 267 ILE A C 1
ATOM 2090 O O . ILE A 1 267 ? 17.943 19.556 -45.733 1.00 77.19 267 ILE A O 1
ATOM 2094 N N . LYS A 1 268 ? 18.701 20.893 -44.094 1.00 74.56 268 LYS A N 1
ATOM 2095 C CA . LYS A 1 268 ? 18.518 22.169 -44.791 1.00 74.56 268 LYS A CA 1
ATOM 2096 C C . LYS A 1 268 ? 19.485 23.203 -44.231 1.00 74.56 268 LYS A C 1
ATOM 2098 O O . LYS A 1 268 ? 19.748 23.181 -43.037 1.00 74.56 268 LYS A O 1
ATOM 2103 N N . GLU A 1 269 ? 19.962 24.127 -45.069 1.00 77.00 269 GLU A N 1
ATOM 2104 C CA . GLU A 1 269 ? 20.864 25.198 -44.632 1.00 77.00 269 GLU A CA 1
ATOM 2105 C C . GLU A 1 269 ? 20.345 25.903 -43.370 1.00 77.00 269 GLU A C 1
ATOM 2107 O O . GLU A 1 269 ? 19.245 26.468 -43.325 1.00 77.00 269 GLU A O 1
ATOM 2112 N N . ASN A 1 270 ? 21.167 25.834 -42.330 1.00 68.12 270 ASN A N 1
ATOM 2113 C CA . ASN A 1 270 ? 20.887 26.297 -40.991 1.00 68.12 270 ASN A CA 1
ATOM 2114 C C . ASN A 1 270 ? 21.790 27.502 -40.684 1.00 68.12 270 ASN A C 1
ATOM 2116 O O . ASN A 1 270 ? 22.715 27.456 -39.870 1.00 68.12 270 ASN A O 1
ATOM 2120 N N . GLY A 1 271 ? 21.488 28.613 -41.361 1.00 58.44 271 GLY A N 1
ATOM 2121 C CA . GLY A 1 271 ? 22.259 29.859 -41.337 1.00 58.44 271 GLY A CA 1
ATOM 2122 C C . GLY A 1 271 ? 22.309 30.620 -40.000 1.00 58.44 271 GLY A C 1
ATOM 2123 O O . GLY A 1 271 ? 22.685 31.789 -40.009 1.00 58.44 271 GLY A O 1
ATOM 2124 N N . ARG A 1 272 ? 21.905 30.020 -38.865 1.00 71.44 272 ARG A N 1
ATOM 2125 C CA . ARG A 1 272 ? 21.934 30.649 -37.523 1.00 71.44 272 ARG A CA 1
ATOM 2126 C C . ARG A 1 272 ? 22.224 29.692 -36.354 1.00 71.44 272 ARG A C 1
ATOM 2128 O O . ARG A 1 272 ? 21.926 30.054 -35.223 1.00 71.44 272 ARG A O 1
ATOM 2135 N N . GLY A 1 273 ? 22.738 28.484 -36.599 1.00 72.81 273 GLY A N 1
ATOM 2136 C CA . GLY A 1 273 ? 22.987 27.532 -35.508 1.00 72.81 273 GLY A CA 1
ATOM 2137 C C . GLY A 1 273 ? 21.703 27.179 -34.748 1.00 72.81 273 GLY A C 1
ATOM 2138 O O . GLY A 1 273 ? 21.647 27.287 -33.530 1.00 72.81 273 GLY A O 1
ATOM 2139 N N . ARG A 1 274 ? 20.635 26.819 -35.473 1.00 82.00 274 ARG A N 1
ATOM 2140 C CA . ARG A 1 274 ? 19.338 26.390 -34.913 1.00 82.00 274 ARG A CA 1
ATOM 2141 C C . ARG A 1 274 ? 19.444 25.044 -34.210 1.00 82.00 274 ARG A C 1
ATOM 2143 O O . ARG A 1 274 ? 20.201 24.184 -34.668 1.00 82.00 274 ARG A O 1
ATOM 2150 N N . ASN A 1 275 ? 18.673 24.869 -33.138 1.00 88.44 275 ASN A N 1
ATOM 2151 C CA . ASN A 1 275 ? 18.751 23.712 -32.246 1.00 88.44 275 ASN A CA 1
ATOM 2152 C C . ASN A 1 275 ? 18.193 22.422 -32.895 1.00 88.44 275 ASN A C 1
ATOM 2154 O O . ASN A 1 275 ? 17.101 22.471 -33.467 1.00 88.44 275 ASN A O 1
ATOM 2158 N N . PRO A 1 276 ? 18.886 21.270 -32.782 1.00 86.12 276 PRO A N 1
ATOM 2159 C CA . PRO A 1 276 ? 18.467 20.029 -33.437 1.00 86.12 276 PRO A CA 1
ATOM 2160 C C . PRO A 1 276 ? 17.154 19.417 -32.945 1.00 86.12 276 PRO A C 1
ATOM 2162 O O . PRO A 1 276 ? 16.506 18.691 -33.694 1.00 86.12 276 PRO A O 1
ATOM 2165 N N . VAL A 1 277 ? 16.744 19.716 -31.710 1.00 85.56 277 VAL A N 1
ATOM 2166 C CA . VAL A 1 277 ? 15.523 19.173 -31.099 1.00 85.56 277 VAL A CA 1
ATOM 2167 C C . VAL A 1 277 ? 14.329 20.083 -31.353 1.00 85.56 277 VAL A C 1
ATOM 2169 O O . VAL A 1 277 ? 13.271 19.614 -31.766 1.00 85.56 277 VAL A O 1
ATOM 2172 N N . SER A 1 278 ? 14.477 21.387 -31.109 1.00 86.50 278 SER A N 1
ATOM 2173 C CA . SER A 1 278 ? 13.346 22.316 -31.224 1.00 86.50 278 SER A CA 1
ATOM 2174 C C . SER A 1 278 ? 13.027 22.712 -32.666 1.00 86.50 278 SER A C 1
ATOM 2176 O O . SER A 1 278 ? 11.956 23.259 -32.918 1.00 86.50 278 SER A O 1
ATOM 2178 N N . GLU A 1 279 ? 13.929 22.453 -33.619 1.00 85.25 279 GLU A N 1
ATOM 2179 C CA . GLU A 1 279 ? 13.762 22.838 -35.025 1.00 85.25 279 GLU A CA 1
ATOM 2180 C C . GLU A 1 279 ? 13.960 21.654 -36.002 1.00 85.25 279 GLU A C 1
ATOM 2182 O O . GLU A 1 279 ? 14.870 21.668 -36.839 1.00 85.25 279 GLU A O 1
ATOM 2187 N N . PRO A 1 280 ? 13.069 20.640 -35.973 1.00 81.06 280 PRO A N 1
ATOM 2188 C CA . PRO A 1 280 ? 13.187 19.409 -36.772 1.00 81.06 280 PRO A CA 1
ATOM 2189 C C . PRO A 1 280 ? 13.014 19.626 -38.285 1.00 81.06 280 PRO A C 1
ATOM 2191 O O . PRO A 1 280 ? 13.202 18.722 -39.091 1.00 81.06 280 PRO A O 1
ATOM 2194 N N . THR A 1 281 ? 12.655 20.839 -38.705 1.00 83.12 281 THR A N 1
ATOM 2195 C CA . THR A 1 281 ? 12.612 21.220 -40.123 1.00 83.12 281 THR A CA 1
ATOM 2196 C C . THR A 1 281 ? 14.007 21.425 -40.722 1.00 83.12 281 THR A C 1
ATOM 2198 O O . THR A 1 281 ? 14.149 21.420 -41.946 1.00 83.12 281 THR A O 1
ATOM 2201 N N . PHE A 1 282 ? 15.031 21.596 -39.878 1.00 82.69 282 PHE A N 1
ATOM 2202 C CA . PHE A 1 282 ? 16.435 21.733 -40.277 1.00 82.69 282 PHE A CA 1
ATOM 2203 C C . PHE A 1 282 ? 17.278 20.521 -39.899 1.00 82.69 282 PHE A C 1
ATOM 2205 O O . PHE A 1 282 ? 18.352 20.349 -40.468 1.00 82.69 282 PHE A O 1
ATOM 2212 N N . TRP A 1 283 ? 16.793 19.671 -38.994 1.00 83.94 283 TRP A N 1
ATOM 2213 C CA . TRP A 1 283 ? 17.544 18.546 -38.452 1.00 83.94 283 TRP A CA 1
ATOM 2214 C C . TRP A 1 283 ? 16.729 17.259 -38.470 1.00 83.94 283 TRP A C 1
ATOM 2216 O O . TRP A 1 283 ? 15.596 17.223 -38.000 1.00 83.94 283 TRP A O 1
ATOM 2226 N N . ALA A 1 284 ? 17.340 16.188 -38.964 1.00 80.19 284 ALA A N 1
ATOM 2227 C CA . ALA A 1 284 ? 16.836 14.833 -38.825 1.00 80.19 284 ALA A CA 1
ATOM 2228 C C . ALA A 1 284 ? 17.616 14.105 -37.726 1.00 80.19 284 ALA A C 1
ATOM 2230 O O . ALA A 1 284 ? 18.848 14.118 -37.722 1.00 80.19 284 ALA A O 1
ATOM 2231 N N . LEU A 1 285 ? 16.908 13.449 -36.810 1.00 79.19 285 LEU A N 1
ATOM 2232 C CA . LEU A 1 285 ? 17.514 12.527 -35.853 1.00 79.19 285 LEU A CA 1
ATOM 2233 C C . LEU A 1 285 ? 17.966 11.267 -36.600 1.00 79.19 285 LEU A C 1
ATOM 2235 O O . LEU A 1 285 ? 17.149 10.628 -37.261 1.00 79.19 285 LEU A O 1
ATOM 2239 N N . ILE A 1 286 ? 19.244 10.908 -36.482 1.00 69.69 286 ILE A N 1
ATOM 2240 C CA . ILE A 1 286 ? 19.807 9.714 -37.137 1.00 69.69 286 ILE A CA 1
ATOM 2241 C C . ILE A 1 286 ? 20.169 8.612 -36.138 1.00 69.69 286 ILE A C 1
ATOM 2243 O O . ILE A 1 286 ? 20.124 7.438 -36.488 1.00 69.69 286 ILE A O 1
ATOM 2247 N N . ALA A 1 287 ? 20.463 8.969 -34.885 1.00 73.62 287 ALA A N 1
ATOM 2248 C CA . ALA A 1 287 ? 20.638 8.014 -33.796 1.00 73.62 287 ALA A CA 1
ATOM 2249 C C . ALA A 1 287 ? 20.253 8.659 -32.462 1.00 73.62 287 ALA A C 1
ATOM 2251 O O . ALA A 1 287 ? 20.731 9.745 -32.129 1.00 73.62 287 ALA A O 1
ATOM 2252 N N . LYS A 1 288 ? 19.392 7.987 -31.692 1.00 75.94 288 LYS A N 1
ATOM 2253 C CA . LYS A 1 288 ? 18.993 8.432 -30.354 1.00 75.94 288 LYS A CA 1
ATOM 2254 C C . LYS A 1 288 ? 19.952 7.849 -29.320 1.00 75.94 288 LYS A C 1
ATOM 2256 O O . LYS A 1 288 ? 20.049 6.631 -29.209 1.00 75.94 288 LYS A O 1
ATOM 2261 N N . GLY A 1 289 ? 20.627 8.709 -28.568 1.00 68.94 289 GLY A N 1
ATOM 2262 C CA . GLY A 1 289 ? 21.436 8.308 -27.417 1.00 68.94 289 GLY A CA 1
ATOM 2263 C C . GLY A 1 289 ? 20.781 8.684 -26.093 1.00 68.94 289 GLY A C 1
ATOM 2264 O O . GLY A 1 289 ? 19.770 9.391 -26.055 1.00 68.94 289 GLY A O 1
ATOM 2265 N N . PHE A 1 290 ? 21.359 8.194 -24.999 1.00 60.25 290 PHE A N 1
ATOM 2266 C CA . PHE A 1 290 ? 20.981 8.620 -23.656 1.00 60.25 290 PHE A CA 1
ATOM 2267 C C . PHE A 1 290 ? 21.611 9.989 -23.365 1.00 60.25 290 PHE A C 1
ATOM 2269 O O . PHE A 1 290 ? 22.806 10.153 -23.626 1.00 60.25 290 PHE A O 1
ATOM 2276 N N . PRO A 1 291 ? 20.849 10.967 -22.844 1.00 54.56 291 PRO A N 1
ATOM 2277 C CA . PRO A 1 291 ? 21.448 12.195 -22.345 1.00 54.56 291 PRO A CA 1
ATOM 2278 C C . PRO A 1 291 ? 22.382 11.826 -21.184 1.00 54.56 291 PRO A C 1
ATOM 2280 O O . PRO A 1 291 ? 21.953 11.168 -20.235 1.00 54.56 291 PRO A O 1
ATOM 2283 N N . GLY A 1 292 ? 23.665 12.161 -21.337 1.00 49.16 292 GLY A N 1
ATOM 2284 C CA . GLY A 1 292 ? 24.675 12.030 -20.284 1.00 49.16 292 GLY A CA 1
ATOM 2285 C C . GLY A 1 292 ? 24.555 13.111 -19.222 1.00 49.16 292 GLY A C 1
ATOM 2286 O O . GLY A 1 292 ? 23.870 14.127 -19.486 1.00 49.16 292 GLY A O 1
#

Organism: NCBI:txid671072

Second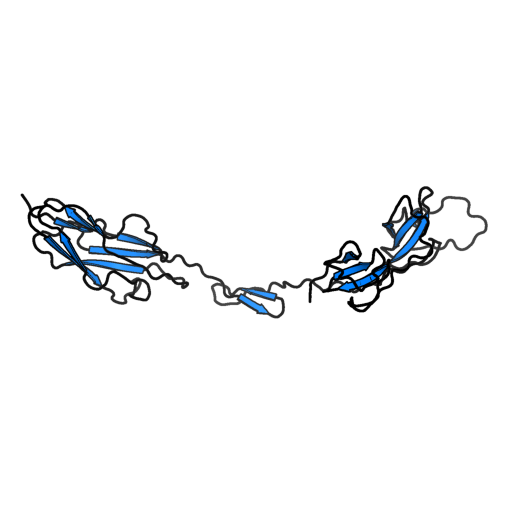ary structure (DSSP, 8-state):
----EEEES-S-EEEETT--BSSPPPEEEEES---S-EEEEEEE-----TTBPPBTTTEEES-S-EEEEE-TT--EEEEPP-EE---S-----EEEEEEEEEEESSEE-S--EEEEEEE--------EEEETTEEEEB-TTS-B---EE-SPPPPP-----EEEEE--SS---TTEEEEEE-SS-EEEEEE-S----------TT--S---GGGSTTT-TTEEEEEE-TT---TTS---EEEEE--TTS-B-TTEEEEETTEEEEE-S-BTT---TTT-TTTEEEEE-----

Sequence (292 aa):
MTAGKLSFTASEYKVNEKGEWQGLKPAVERVEGTVGQVSIRVSNTSSSALGRGTRNEDYLVPGTGEILTWADGESGIKYIEFAVKDDFLVEDKESVPLSLSSIQGAEYGSIKNSKVVIIDDDWFIPRHQWQGTALQFQQADGTWGESVELKGEKGDTGAGLVWKGNWAYGHYEVGDLVNYFDAVDLSVYICVAKPVINYPIGLTDYSGYEDSTIYPNASPYWQLFCKGTRGNDGRDYIITYKGEWSSTTLYIQRDAVLYQGSSYLCIKENGRGRNPVSEPTFWALIAKGFPG

InterPro domains:
  IPR038081 CalX-like domain superfamily [G3DSA:2.60.40.2030] (1-130)
  IPR038081 CalX-like domain superfamily [SSF141072] (4-127)